Protein AF-A0A914Q5Y5-F1 (afdb_monomer_lite)

Secondary structure (DSSP, 8-state):
-HHHHHHHHHHHHHHHHTTT---HHHHTTS-HHHHHHHHHHHHHTSTTTTTT-TT---GGG-TTS-HHHHHHHHHHHHHHS-HHHHHHHHHHHHHHHHHHHH-SS-HHHHHHHHHHHHHHHH-GGGGG-HHHHHHHHHHHHHHHHTHHHHHGGGT--TTS-S-S-S-SSHHHHHHHHHHHHHHHHHHHHGGGS---------------------------------PPP-

Organism: NCBI:txid227884

Foldseek 3Di:
DVVVVLVVLLVVVVVCVVVVDPCVVVVVVDDVVSVVVNVLVVQQVPVCGLFNCQPPQLVCQQPPHDVVSLLVVLLVRLLPGDLLSLLVLLVVLAVLLVQLVPDPDDSVVSLVVSLVSCLCSRHVNQPVDPRSSVSSSSSSCCCNNVVCVRRVVVNPDPPPDDDPDDDPDPVVSNVVSVVVNVVVVVVVVVPPDDDDDDDDDDDDDDDDDDDDDDDDDDDPPDDDDDDDDD

Sequence (230 aa):
MKALIIIQKVQKLISKLQKSKFISREIKNADPNAIVSVLKEVLTEFPGGIFADTNEEFLCVSLKSPQEIAMIYANGLVEALPIFLRQFTYLVCKSLRNLARQSSGSLIDSYTDLLLLFTPILFPNSVGDVSRFLRATRISLILVDLCDTVFRPFLTLPFESNTDSAYHSDEDFFRDIVNSLNNLQDTFDSDDDSADSALSPDANFSDETPFEQKVMESNNQYYQITYMDQ

Radius of gyration: 23.65 Å; chains: 1; bounding box: 68×45×66 Å

InterPro domains:
  IPR000198 Rho GTPase-activating protein domain [PF00620] (8-125)
  IPR000198 Rho GTPase-activating protein domain [PS50238] (1-151)
  IPR008936 Rho GTPase activation protein [G3DSA:1.10.555.10] (7-154)
  IPR008936 Rho GTPase activation protein [SSF48350] (9-151)

Structure (mmCIF, N/CA/C/O backbone):
data_AF-A0A914Q5Y5-F1
#
_entry.id   AF-A0A914Q5Y5-F1
#
loop_
_atom_site.group_PDB
_atom_site.id
_atom_site.type_symbol
_atom_site.label_atom_id
_atom_site.label_alt_id
_atom_site.label_comp_id
_atom_site.label_asym_id
_atom_site.label_entity_id
_atom_site.label_seq_id
_atom_site.pdbx_PDB_ins_code
_atom_site.Cartn_x
_atom_site.Cartn_y
_atom_site.Cartn_z
_atom_site.occupancy
_atom_site.B_iso_or_equiv
_atom_site.auth_seq_id
_atom_site.auth_comp_id
_atom_site.auth_asym_id
_atom_site.auth_atom_id
_atom_site.pdbx_PDB_model_num
ATOM 1 N N . MET A 1 1 ? 3.171 -10.438 28.303 1.00 50.53 1 MET A N 1
ATOM 2 C CA . MET A 1 1 ? 1.976 -9.776 28.884 1.00 50.53 1 MET A CA 1
ATOM 3 C C . MET A 1 1 ? 1.499 -8.574 28.055 1.00 50.53 1 MET A C 1
ATOM 5 O O . MET A 1 1 ? 0.338 -8.571 27.678 1.00 50.53 1 MET A O 1
ATOM 9 N N . LYS A 1 2 ? 2.361 -7.610 27.675 1.00 48.03 2 LYS A N 1
ATOM 10 C CA . LYS A 1 2 ? 1.979 -6.457 26.819 1.00 48.03 2 LYS A CA 1
ATOM 11 C C . LYS A 1 2 ? 1.427 -6.840 25.430 1.00 48.03 2 LYS A C 1
ATOM 13 O O . LYS A 1 2 ? 0.416 -6.287 25.021 1.00 48.03 2 LYS A O 1
ATOM 18 N N . ALA A 1 3 ? 2.023 -7.825 24.753 1.00 48.44 3 ALA A N 1
ATOM 19 C CA . ALA A 1 3 ? 1.554 -8.290 23.439 1.00 48.44 3 ALA A CA 1
ATOM 20 C C . ALA A 1 3 ? 0.122 -8.863 23.472 1.00 48.44 3 ALA A C 1
ATOM 22 O O . ALA A 1 3 ? -0.689 -8.547 22.610 1.00 48.44 3 ALA A O 1
ATOM 23 N N . LEU A 1 4 ? -0.224 -9.627 24.516 1.00 47.91 4 LEU A N 1
ATOM 24 C CA . LEU A 1 4 ? -1.565 -10.203 24.686 1.00 47.91 4 LEU A CA 1
ATOM 25 C C . LEU A 1 4 ? -2.641 -9.114 24.856 1.00 47.91 4 LEU A C 1
ATOM 27 O O . LEU A 1 4 ? -3.742 -9.227 24.328 1.00 47.91 4 LEU A O 1
ATOM 31 N N . ILE A 1 5 ? -2.295 -8.030 25.559 1.00 62.81 5 ILE A N 1
ATOM 32 C CA . ILE A 1 5 ? -3.173 -6.869 25.763 1.00 62.81 5 ILE A CA 1
ATOM 33 C C . ILE A 1 5 ? -3.396 -6.117 24.444 1.00 62.81 5 ILE A C 1
ATOM 35 O O . ILE A 1 5 ? -4.501 -5.644 24.190 1.00 62.81 5 ILE A O 1
ATOM 39 N N . ILE A 1 6 ? -2.367 -6.011 23.597 1.00 59.84 6 ILE A N 1
ATOM 40 C CA . ILE A 1 6 ? -2.482 -5.386 22.272 1.00 59.84 6 ILE A CA 1
ATOM 41 C C . ILE A 1 6 ? -3.410 -6.218 21.382 1.00 59.84 6 ILE A C 1
ATOM 43 O O . ILE A 1 6 ? -4.352 -5.662 20.828 1.00 59.84 6 ILE A O 1
ATOM 47 N N . ILE A 1 7 ? -3.238 -7.542 21.343 1.00 63.50 7 ILE A N 1
ATOM 48 C CA . ILE A 1 7 ? -4.102 -8.450 20.568 1.00 63.50 7 ILE A CA 1
ATOM 49 C C . ILE A 1 7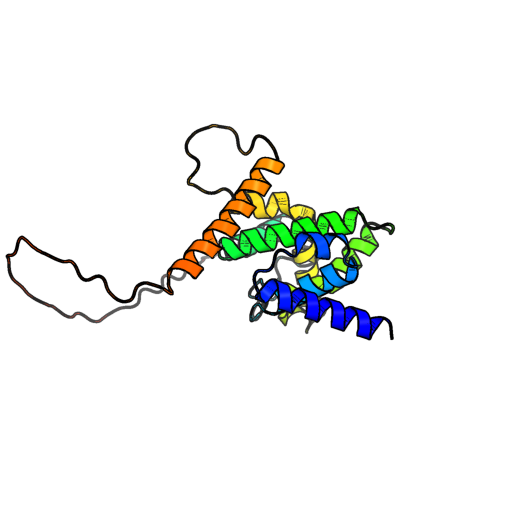 ? -5.570 -8.326 21.006 1.00 63.50 7 ILE A C 1
ATOM 51 O O . ILE A 1 7 ? -6.456 -8.159 20.175 1.00 63.50 7 ILE A O 1
ATOM 55 N N . GLN A 1 8 ? -5.846 -8.311 22.314 1.00 66.69 8 GLN A N 1
ATOM 56 C CA . GLN A 1 8 ? -7.213 -8.128 22.822 1.00 66.69 8 GLN A CA 1
ATOM 57 C C . GLN A 1 8 ? -7.817 -6.765 22.448 1.00 66.69 8 GLN A C 1
ATOM 59 O O . GLN A 1 8 ? -9.016 -6.674 22.180 1.00 66.69 8 GLN A O 1
ATOM 64 N N . LYS A 1 9 ? -7.011 -5.694 22.423 1.00 66.06 9 LYS A N 1
ATOM 65 C CA . LYS A 1 9 ? -7.462 -4.363 21.986 1.00 66.06 9 LYS A CA 1
ATOM 66 C C . LYS A 1 9 ? -7.787 -4.334 20.494 1.00 66.06 9 LYS A C 1
ATOM 68 O O . LYS A 1 9 ? -8.799 -3.741 20.135 1.00 66.06 9 LYS A O 1
ATOM 73 N N . VAL A 1 10 ? -6.967 -4.983 19.669 1.00 64.12 10 VAL A N 1
ATOM 74 C CA . VAL A 1 10 ? -7.168 -5.108 18.217 1.00 64.12 10 VAL A CA 1
ATOM 75 C C . VAL A 1 10 ? -8.482 -5.833 17.929 1.00 64.12 10 VAL A C 1
ATOM 77 O O . VAL A 1 10 ? -9.376 -5.252 17.319 1.00 64.12 10 VAL A O 1
ATOM 80 N N . GLN A 1 11 ? -8.673 -7.018 18.513 1.00 71.69 11 GLN A N 1
ATOM 81 C CA . GLN A 1 11 ? -9.898 -7.814 18.358 1.00 71.69 11 GLN A CA 1
ATOM 82 C C . GLN A 1 11 ? -11.150 -7.066 18.843 1.00 71.69 11 GLN A C 1
ATOM 84 O O . GLN A 1 11 ? -12.209 -7.096 18.215 1.00 71.69 11 GLN A O 1
ATOM 89 N N . LYS A 1 12 ? -11.033 -6.305 19.940 1.00 71.25 12 LYS A N 1
ATOM 90 C CA . LYS A 1 12 ? -12.123 -5.450 20.426 1.00 71.25 12 LYS A CA 1
ATOM 91 C C . LYS A 1 12 ? -12.451 -4.316 19.451 1.00 71.25 12 LYS A C 1
ATOM 93 O O . LYS A 1 12 ? -13.630 -4.004 19.303 1.00 71.25 12 LYS A O 1
ATOM 98 N N . LEU A 1 13 ? -11.455 -3.692 18.819 1.00 62.28 13 LEU A N 1
ATOM 99 C CA . LEU A 1 13 ? -11.683 -2.625 17.841 1.00 62.28 13 LEU A CA 1
ATOM 100 C C . LEU A 1 13 ? -12.343 -3.180 16.571 1.00 62.28 13 LEU A C 1
ATOM 102 O O . LEU A 1 13 ? -13.338 -2.621 16.121 1.00 62.28 13 LEU A O 1
ATOM 106 N N . ILE A 1 14 ? -11.860 -4.321 16.070 1.00 68.44 14 ILE A N 1
ATOM 107 C CA . ILE A 1 14 ? -12.407 -5.017 14.894 1.00 68.44 14 ILE A CA 1
ATOM 108 C C . ILE A 1 14 ? -13.862 -5.414 15.128 1.00 68.44 14 ILE A C 1
ATOM 110 O O . ILE A 1 14 ? -14.736 -5.043 14.352 1.00 68.44 14 ILE A O 1
ATOM 114 N N . SER A 1 15 ? -14.168 -6.032 16.271 1.00 68.94 15 SER A N 1
ATOM 115 C CA . SER A 1 15 ? -15.547 -6.417 16.609 1.00 68.94 15 SER A CA 1
ATOM 116 C C . SER A 1 15 ? -16.524 -5.236 16.722 1.00 68.94 15 SER A C 1
ATOM 118 O O . SER A 1 15 ? -17.739 -5.434 16.723 1.00 68.94 15 SER A O 1
ATOM 120 N N . LYS A 1 16 ? -16.019 -4.006 16.884 1.00 66.31 16 LYS A N 1
ATOM 121 C CA . LYS A 1 16 ? -16.829 -2.781 16.930 1.00 66.31 16 LYS A CA 1
ATOM 122 C C . LYS A 1 16 ? -16.940 -2.105 15.571 1.00 66.31 16 LYS A C 1
ATOM 124 O O . LYS A 1 16 ? -18.013 -1.582 15.283 1.00 66.31 16 LYS A O 1
ATOM 129 N N . LEU A 1 17 ? -15.873 -2.156 14.771 1.00 65.56 17 LEU A N 1
ATOM 130 C CA . LEU A 1 17 ? -15.881 -1.796 13.353 1.00 65.56 17 LEU A CA 1
ATOM 131 C C . LEU A 1 17 ? -16.926 -2.628 12.604 1.00 65.56 17 LEU A C 1
ATOM 133 O O . LEU A 1 17 ? -17.821 -2.064 11.994 1.00 65.56 17 LEU A O 1
ATOM 137 N N . GLN A 1 18 ? -16.906 -3.950 12.789 1.00 67.00 18 GLN A N 1
ATOM 138 C CA . GLN A 1 18 ? -17.878 -4.886 12.206 1.00 67.00 18 GLN A CA 1
ATOM 139 C C . GLN A 1 18 ? -19.326 -4.667 12.677 1.00 67.00 18 GLN A C 1
ATOM 141 O O . GLN A 1 18 ? -20.254 -5.204 12.089 1.00 67.00 18 GLN A O 1
ATOM 146 N N . LYS A 1 19 ? -19.541 -3.917 13.765 1.00 69.88 19 LYS A N 1
ATOM 147 C CA . LYS A 1 19 ? -20.877 -3.604 14.307 1.00 69.88 19 LYS A CA 1
ATOM 148 C C . LYS A 1 19 ? -21.314 -2.170 13.992 1.00 69.88 19 LYS A C 1
ATOM 150 O O . LYS A 1 19 ? -22.197 -1.665 14.686 1.00 69.88 19 LYS A O 1
ATOM 155 N N . SER A 1 20 ? -20.642 -1.500 13.050 1.00 63.00 20 SER A N 1
ATOM 156 C CA . SER A 1 20 ? -20.909 -0.122 12.606 1.00 63.00 20 SER A CA 1
ATOM 157 C C . SER A 1 20 ? -21.065 0.881 13.757 1.00 63.00 20 SER A C 1
ATOM 159 O O . SER A 1 20 ? -21.870 1.809 13.710 1.00 63.00 20 SER A O 1
ATOM 161 N N . LYS A 1 21 ? -20.317 0.694 14.856 1.00 61.88 21 LYS A N 1
ATOM 162 C CA . LYS A 1 21 ? -20.407 1.585 16.023 1.00 61.88 21 LYS A CA 1
ATOM 163 C C . LYS A 1 21 ? -19.561 2.837 15.807 1.00 61.88 21 LYS A C 1
ATOM 165 O O . LYS A 1 21 ? -18.452 2.759 15.290 1.00 61.88 21 LYS A O 1
ATOM 170 N N . PHE A 1 22 ? -20.025 3.980 16.317 1.00 59.09 22 PHE A N 1
ATOM 171 C CA . PHE A 1 22 ? -19.216 5.200 16.411 1.00 59.09 22 PHE A CA 1
ATOM 172 C C . PHE A 1 22 ? -17.975 4.966 17.291 1.00 59.09 22 PHE A C 1
ATOM 174 O O . PHE A 1 22 ? -18.025 5.071 18.518 1.00 59.09 22 PHE A O 1
ATOM 181 N N . ILE A 1 23 ? -16.842 4.660 16.660 1.00 66.75 23 ILE A N 1
ATOM 182 C CA . ILE A 1 23 ? -15.568 4.357 17.332 1.00 66.75 23 ILE A CA 1
ATOM 183 C C . ILE A 1 23 ? -14.627 5.564 17.439 1.00 66.75 23 ILE A C 1
ATOM 185 O O . ILE A 1 23 ? -13.531 5.441 17.985 1.00 66.75 23 ILE A O 1
ATOM 189 N N . SER A 1 24 ? -15.026 6.755 16.981 1.00 67.19 24 SER A N 1
ATOM 190 C CA . SER A 1 24 ? -14.143 7.931 16.905 1.00 67.19 24 SER A CA 1
ATOM 191 C C . SER A 1 24 ? -13.522 8.315 18.257 1.00 67.19 24 SER A C 1
ATOM 193 O O . SER A 1 24 ? -12.366 8.725 18.315 1.00 67.19 24 SER A O 1
ATOM 195 N N . ARG A 1 25 ? -14.253 8.153 19.371 1.00 68.06 25 ARG A N 1
ATOM 196 C CA . ARG A 1 25 ? -13.732 8.411 20.730 1.00 68.06 25 ARG A CA 1
ATOM 197 C C . ARG A 1 25 ? -12.712 7.357 21.178 1.00 68.06 25 ARG A C 1
ATOM 199 O O . ARG A 1 25 ? -11.836 7.648 21.984 1.00 68.06 25 ARG A O 1
ATOM 206 N N . GLU A 1 26 ? -12.834 6.139 20.674 1.00 68.00 26 GLU A N 1
ATOM 207 C CA . GLU A 1 26 ? -12.008 4.997 21.063 1.00 68.00 26 GLU A CA 1
ATOM 208 C C . GLU A 1 26 ? -10.716 4.963 20.254 1.00 68.00 26 GLU A C 1
ATOM 210 O O . GLU A 1 26 ? -9.664 4.728 20.836 1.00 68.00 26 GLU A O 1
ATOM 215 N N . ILE A 1 27 ? -10.780 5.320 18.965 1.00 70.06 27 ILE A N 1
ATOM 216 C CA . ILE A 1 27 ? -9.603 5.560 18.121 1.00 70.06 27 ILE A CA 1
ATOM 217 C C . ILE A 1 27 ? -8.746 6.688 18.706 1.00 70.06 27 ILE A C 1
ATOM 219 O O . ILE A 1 27 ? -7.538 6.522 18.832 1.00 70.06 27 ILE A O 1
ATOM 223 N N . LYS A 1 28 ? -9.355 7.805 19.141 1.00 73.19 28 LYS A N 1
ATOM 224 C CA . LYS A 1 28 ? -8.622 8.940 19.742 1.00 73.19 28 LYS A CA 1
ATOM 225 C C . LYS A 1 28 ? -7.790 8.562 20.972 1.00 73.19 28 LYS A C 1
ATOM 227 O O . LYS A 1 28 ? -6.792 9.215 21.247 1.00 73.19 28 LYS A O 1
ATOM 232 N N . ASN A 1 29 ? -8.202 7.525 21.701 1.00 74.19 29 ASN A N 1
ATOM 233 C CA . ASN A 1 29 ? -7.531 7.050 22.912 1.00 74.19 29 ASN A CA 1
ATOM 234 C C . ASN A 1 29 ? -6.790 5.716 22.697 1.00 74.19 29 ASN A C 1
ATOM 236 O O . ASN A 1 29 ? -6.301 5.121 23.662 1.00 74.19 29 ASN A O 1
ATOM 240 N N . ALA A 1 30 ? -6.762 5.200 21.466 1.00 71.12 30 ALA A N 1
ATOM 241 C CA . ALA A 1 30 ? -6.125 3.933 21.146 1.00 71.12 30 ALA A CA 1
ATOM 242 C C . ALA A 1 30 ? -4.606 4.098 21.018 1.00 71.12 30 ALA A C 1
ATOM 244 O O . ALA A 1 30 ? -4.093 5.150 20.647 1.00 71.12 30 ALA A O 1
ATOM 245 N N . ASP A 1 31 ? -3.885 3.021 21.323 1.00 73.31 31 ASP A N 1
ATOM 246 C CA . ASP A 1 31 ? -2.446 2.946 21.078 1.00 73.31 31 ASP A CA 1
ATOM 247 C C . ASP A 1 31 ? -2.199 2.974 19.555 1.00 73.31 31 ASP A C 1
ATOM 249 O O . ASP A 1 31 ? -2.835 2.182 18.850 1.00 73.31 31 ASP A O 1
ATOM 253 N N . PRO A 1 32 ? -1.295 3.821 19.028 1.00 72.06 32 PRO A N 1
ATOM 254 C CA . PRO A 1 32 ? -0.974 3.854 17.601 1.00 72.06 32 PRO A CA 1
ATOM 255 C C . PRO A 1 32 ? -0.606 2.479 17.030 1.00 72.06 32 PRO A C 1
ATOM 257 O O . PRO A 1 32 ? -1.023 2.140 15.925 1.00 72.06 32 PRO A O 1
ATOM 260 N N . ASN A 1 33 ? 0.078 1.631 17.805 1.00 77.12 33 ASN A N 1
ATOM 261 C CA . ASN A 1 33 ? 0.414 0.271 17.382 1.00 77.12 33 ASN A CA 1
ATOM 262 C C . ASN A 1 33 ? -0.826 -0.622 17.272 1.00 77.12 33 ASN A C 1
ATOM 264 O O . ASN A 1 33 ? -0.867 -1.516 16.427 1.00 77.12 33 ASN A O 1
ATOM 268 N N . ALA A 1 34 ? -1.846 -0.391 18.105 1.00 73.81 34 ALA A N 1
ATOM 269 C CA . ALA A 1 34 ? -3.123 -1.087 17.989 1.00 73.81 34 ALA A CA 1
ATOM 270 C C . ALA A 1 34 ? -3.886 -0.627 16.739 1.00 73.81 34 ALA A C 1
ATOM 272 O O . ALA A 1 34 ? -4.449 -1.470 16.053 1.00 73.81 34 ALA A O 1
ATOM 273 N N . ILE A 1 35 ? -3.851 0.667 16.400 1.00 74.69 35 ILE A N 1
ATOM 274 C CA . ILE A 1 35 ? -4.455 1.197 15.165 1.00 74.69 35 ILE A CA 1
ATOM 275 C C . ILE A 1 35 ? -3.776 0.589 13.933 1.00 74.69 35 ILE A C 1
ATOM 277 O O . ILE A 1 35 ? -4.458 0.060 13.061 1.00 74.69 35 ILE A O 1
ATOM 281 N N . VAL A 1 36 ? -2.440 0.595 13.888 1.00 78.88 36 VAL A N 1
ATOM 282 C CA . VAL A 1 36 ? -1.667 -0.028 12.802 1.00 78.88 36 VAL A CA 1
ATOM 283 C C . VAL A 1 36 ? -1.971 -1.522 12.710 1.00 78.88 36 VAL A C 1
ATOM 285 O O . VAL A 1 36 ? -2.170 -2.033 11.616 1.00 78.88 36 VAL A O 1
ATOM 288 N N . SER A 1 37 ? -2.064 -2.226 13.839 1.00 81.12 37 SER A N 1
ATOM 289 C CA . SER A 1 37 ? -2.382 -3.660 13.846 1.00 81.12 37 SER A CA 1
ATOM 290 C C . SER A 1 37 ? -3.791 -3.951 13.326 1.00 81.12 37 SER A C 1
ATOM 292 O O . SER A 1 37 ? -3.951 -4.871 12.534 1.00 81.12 37 SER A O 1
ATOM 294 N N . VAL A 1 38 ? -4.791 -3.148 13.709 1.00 80.38 38 VAL A N 1
ATOM 295 C CA . VAL A 1 38 ? -6.156 -3.251 13.164 1.00 80.38 38 VAL A CA 1
ATOM 296 C C . VAL A 1 38 ? -6.153 -2.983 11.664 1.00 80.38 38 VAL A C 1
ATOM 298 O O . VAL A 1 38 ? -6.770 -3.730 10.917 1.00 80.38 38 VAL A O 1
ATOM 301 N N . LEU A 1 39 ? -5.431 -1.953 11.214 1.00 81.56 39 LEU A N 1
ATOM 302 C CA . LEU A 1 39 ? -5.325 -1.637 9.794 1.00 81.56 39 LEU A CA 1
ATOM 303 C C . LEU A 1 39 ? -4.711 -2.802 9.012 1.00 81.56 39 LEU A C 1
ATOM 305 O O . LEU A 1 39 ? -5.231 -3.177 7.969 1.00 81.56 39 LEU A O 1
ATOM 309 N N . LYS A 1 40 ? -3.638 -3.405 9.534 1.00 84.31 40 LYS A N 1
ATOM 310 C CA . LYS A 1 40 ? -3.037 -4.600 8.935 1.00 84.31 40 LYS A CA 1
ATOM 311 C C . LYS A 1 40 ? -4.045 -5.742 8.838 1.00 84.31 40 LYS A C 1
ATOM 313 O O . LYS A 1 40 ? -4.123 -6.359 7.788 1.00 84.31 40 LYS A O 1
ATOM 318 N N . GLU A 1 41 ? -4.800 -5.997 9.905 1.00 83.38 41 GLU A N 1
ATOM 319 C CA . GLU A 1 41 ? -5.774 -7.090 9.951 1.00 83.38 41 GLU A CA 1
ATOM 320 C C . GLU A 1 41 ? -6.887 -6.894 8.912 1.00 83.38 41 GLU A C 1
ATOM 322 O O . GLU A 1 41 ? -7.119 -7.789 8.105 1.00 83.38 41 GLU A O 1
ATOM 327 N N . VAL A 1 42 ? -7.462 -5.689 8.824 1.00 81.69 42 VAL A N 1
ATOM 328 C CA . VAL A 1 42 ? -8.458 -5.338 7.793 1.00 81.69 42 VAL A CA 1
ATOM 329 C C . VAL A 1 42 ? -7.892 -5.517 6.381 1.00 81.69 42 VAL A C 1
ATOM 331 O O . VAL A 1 42 ? -8.551 -6.072 5.510 1.00 81.69 42 VAL A O 1
ATOM 334 N N . LEU A 1 43 ? -6.654 -5.082 6.135 1.00 82.12 43 LEU A N 1
ATOM 335 C CA . LEU A 1 43 ? -6.034 -5.215 4.814 1.00 82.12 43 LEU A CA 1
ATOM 336 C C . LEU A 1 43 ? -5.695 -6.672 4.458 1.00 82.12 43 LEU A C 1
ATOM 338 O O . LEU A 1 43 ? -5.651 -7.012 3.280 1.00 82.12 43 LEU A O 1
ATOM 342 N N . THR A 1 44 ? -5.467 -7.541 5.446 1.00 83.88 44 THR A N 1
ATOM 343 C CA . THR A 1 44 ? -5.236 -8.975 5.210 1.00 83.88 44 THR A CA 1
ATOM 344 C C . THR A 1 44 ? -6.510 -9.774 4.946 1.00 83.88 44 THR A C 1
ATOM 346 O O . THR A 1 44 ? -6.410 -10.904 4.474 1.00 83.88 44 THR A O 1
ATOM 349 N N . GLU A 1 45 ? -7.694 -9.215 5.214 1.00 82.31 45 GLU A N 1
ATOM 350 C CA . GLU A 1 45 ? -8.970 -9.866 4.883 1.00 82.31 45 GLU A CA 1
ATOM 351 C C . GLU A 1 45 ? -9.261 -9.859 3.372 1.00 82.31 45 GLU A C 1
ATOM 353 O O . GLU A 1 45 ? -10.081 -10.650 2.906 1.00 82.31 45 GLU A O 1
ATOM 358 N N . PHE A 1 46 ? -8.567 -9.026 2.584 1.00 76.69 46 PHE A N 1
ATOM 359 C CA . PHE A 1 46 ? -8.689 -9.035 1.126 1.00 76.69 46 PHE A CA 1
ATOM 360 C C . PHE A 1 46 ? -8.029 -10.300 0.543 1.00 76.69 46 PHE A C 1
ATOM 362 O O . PHE A 1 46 ? -6.810 -10.477 0.669 1.00 76.69 46 PHE A O 1
ATOM 369 N N . PRO A 1 47 ? -8.798 -11.199 -0.101 1.00 69.12 47 PRO A N 1
ATOM 370 C CA . PRO A 1 47 ? -8.269 -12.462 -0.598 1.00 69.12 47 PRO A CA 1
ATOM 371 C C . PRO A 1 47 ? -7.240 -12.210 -1.705 1.00 69.12 47 PRO A C 1
ATOM 373 O O . PRO A 1 47 ? -7.560 -11.645 -2.746 1.00 69.12 47 PRO A O 1
ATOM 376 N N . GLY A 1 48 ? -6.000 -12.653 -1.481 1.00 69.69 48 GLY A N 1
ATOM 377 C CA . GLY A 1 48 ? -4.891 -12.436 -2.417 1.00 69.69 48 GLY A CA 1
ATOM 378 C C . GLY A 1 48 ? -4.176 -11.087 -2.272 1.00 69.69 48 GLY A C 1
ATOM 379 O O . GLY A 1 48 ? -3.271 -10.822 -3.055 1.00 69.69 48 GLY A O 1
ATOM 380 N N . GLY A 1 49 ? -4.517 -10.281 -1.259 1.00 78.69 49 GLY A N 1
ATOM 381 C CA . GLY A 1 49 ? -3.966 -8.940 -1.047 1.00 78.69 49 GLY A CA 1
ATOM 382 C C . GLY A 1 49 ? -4.740 -7.855 -1.798 1.00 78.69 49 GLY A C 1
ATOM 383 O O . GLY A 1 49 ? -5.736 -8.125 -2.464 1.00 78.69 49 GLY A O 1
ATOM 384 N N . ILE A 1 50 ? -4.288 -6.602 -1.679 1.00 85.19 50 ILE A N 1
ATOM 385 C CA . ILE A 1 50 ? -4.895 -5.473 -2.412 1.00 85.19 50 ILE A CA 1
ATOM 386 C C . ILE A 1 50 ? -4.572 -5.566 -3.904 1.00 85.19 50 ILE A C 1
ATOM 388 O O . ILE A 1 50 ? -5.438 -5.327 -4.743 1.00 85.19 50 ILE A O 1
ATOM 392 N N . PHE A 1 51 ? -3.322 -5.900 -4.232 1.00 88.69 51 PHE A N 1
ATOM 393 C CA . PHE A 1 51 ? -2.862 -6.045 -5.605 1.00 88.69 51 PHE A CA 1
ATOM 394 C C . PHE A 1 51 ? -2.689 -7.522 -5.933 1.00 88.69 51 PHE A C 1
ATOM 396 O O . PHE A 1 51 ? -2.021 -8.253 -5.203 1.00 88.69 51 PHE A O 1
ATOM 403 N N . ALA A 1 52 ? -3.253 -7.948 -7.061 1.00 83.25 52 ALA A N 1
ATOM 404 C CA . ALA A 1 52 ? -3.089 -9.307 -7.551 1.00 83.25 52 ALA A CA 1
ATOM 405 C C . ALA A 1 52 ? -1.626 -9.541 -7.954 1.00 83.25 52 ALA A C 1
ATOM 407 O O . ALA A 1 52 ? -1.188 -9.103 -9.015 1.00 83.25 52 ALA A O 1
ATOM 408 N N . ASP A 1 53 ? -0.863 -10.225 -7.102 1.00 86.94 53 ASP A N 1
ATOM 409 C CA . ASP A 1 53 ? 0.573 -10.416 -7.300 1.00 86.94 53 ASP A CA 1
ATOM 410 C C . ASP A 1 53 ? 0.975 -11.858 -7.584 1.00 86.94 53 ASP A C 1
ATOM 412 O O . ASP A 1 53 ? 2.154 -12.113 -7.779 1.00 86.94 53 ASP A O 1
ATOM 416 N N . THR A 1 54 ? 0.038 -12.806 -7.650 1.00 84.75 54 THR A N 1
ATOM 417 C CA . THR A 1 54 ? 0.321 -14.251 -7.722 1.00 84.75 54 THR A CA 1
ATOM 418 C C . THR A 1 54 ? 1.264 -14.627 -8.868 1.00 84.75 54 THR A C 1
ATOM 420 O O . THR A 1 54 ? 2.225 -15.365 -8.645 1.00 84.75 54 THR A O 1
ATOM 423 N N . ASN A 1 55 ? 1.058 -14.041 -10.050 1.00 83.06 55 ASN A N 1
ATOM 424 C CA . ASN A 1 55 ? 1.862 -14.291 -11.251 1.00 83.06 55 ASN A CA 1
ATOM 425 C C . ASN A 1 55 ? 2.853 -13.158 -11.568 1.00 83.06 55 ASN A C 1
ATOM 427 O O . ASN A 1 55 ? 3.447 -13.157 -12.642 1.00 83.06 55 ASN A O 1
ATOM 431 N N . GLU A 1 56 ? 3.024 -12.192 -10.661 1.00 84.62 56 GLU A N 1
ATOM 432 C CA . GLU A 1 56 ? 3.854 -11.013 -10.912 1.00 84.62 56 GLU A CA 1
ATOM 433 C C . GLU A 1 56 ? 5.289 -11.161 -10.415 1.00 84.62 56 GLU A C 1
ATOM 435 O O . GLU A 1 56 ? 5.542 -11.402 -9.232 1.00 84.62 56 GLU A O 1
ATOM 440 N N . GLU A 1 57 ? 6.245 -10.932 -11.315 1.00 81.88 57 GLU A N 1
ATOM 441 C CA . GLU A 1 57 ? 7.673 -10.891 -10.990 1.00 81.88 57 GLU A CA 1
ATOM 442 C C . GLU A 1 57 ? 8.216 -9.464 -10.848 1.00 81.88 57 GLU A C 1
ATOM 444 O O . GLU A 1 57 ? 9.354 -9.279 -10.406 1.00 81.88 57 GLU A O 1
ATOM 449 N N . PHE A 1 58 ? 7.445 -8.437 -11.222 1.00 85.75 58 PHE A N 1
ATOM 450 C CA . PHE A 1 58 ? 7.847 -7.029 -11.101 1.00 85.75 58 PHE A CA 1
ATOM 451 C C . PHE A 1 58 ? 9.173 -6.690 -11.820 1.00 85.75 58 PHE A C 1
ATOM 453 O O . PHE A 1 58 ? 9.948 -5.843 -11.364 1.00 85.75 58 PHE A O 1
ATOM 460 N N . LEU A 1 59 ? 9.490 -7.371 -12.930 1.00 80.94 59 LEU A N 1
ATOM 461 C CA . LEU A 1 59 ? 10.786 -7.264 -13.628 1.00 80.94 59 LEU A CA 1
ATOM 462 C C . LEU A 1 59 ? 11.127 -5.823 -14.047 1.00 80.94 59 LEU A C 1
ATOM 464 O O . LEU A 1 59 ? 12.261 -5.372 -13.866 1.00 80.94 59 LEU A O 1
ATOM 468 N N . CYS A 1 60 ? 10.135 -5.068 -14.523 1.00 79.81 60 CYS A N 1
ATOM 469 C CA . CYS A 1 60 ? 10.280 -3.666 -14.932 1.00 79.81 60 CYS A CA 1
ATOM 470 C C . CYS A 1 60 ? 10.636 -2.723 -13.767 1.00 79.81 60 CYS A C 1
ATOM 472 O O . CYS A 1 60 ? 11.087 -1.597 -13.984 1.00 79.81 60 CYS A O 1
ATOM 474 N N . VAL A 1 61 ? 10.489 -3.186 -12.523 1.00 84.06 61 VAL A N 1
ATOM 475 C CA . VAL A 1 61 ? 10.712 -2.408 -11.297 1.00 84.06 61 VAL A CA 1
ATOM 476 C C . VAL A 1 61 ? 11.982 -2.856 -10.559 1.00 84.06 61 VAL A C 1
ATOM 478 O O . VAL A 1 61 ? 12.172 -2.567 -9.378 1.00 84.06 61 VAL A O 1
ATOM 481 N N . SER A 1 62 ? 12.900 -3.544 -11.251 1.00 84.69 62 SER A N 1
ATOM 482 C CA . SER A 1 62 ? 14.227 -3.888 -10.709 1.00 84.69 62 SER A CA 1
ATOM 483 C C . SER A 1 62 ? 14.923 -2.668 -10.098 1.00 84.69 62 SER A C 1
ATOM 485 O O . SER A 1 62 ? 14.750 -1.569 -10.596 1.00 84.69 62 SER A O 1
ATOM 487 N N . LEU A 1 63 ? 15.766 -2.822 -9.074 1.00 77.19 63 LEU A N 1
ATOM 488 C CA . LEU A 1 63 ? 16.437 -1.689 -8.401 1.00 77.19 63 LEU A CA 1
ATOM 489 C C . LEU A 1 63 ? 17.231 -0.756 -9.337 1.00 77.19 63 LEU A C 1
ATOM 491 O O . LEU A 1 63 ? 17.506 0.383 -8.977 1.00 77.19 63 LEU A O 1
ATOM 495 N N . LYS A 1 64 ? 17.610 -1.239 -10.525 1.00 85.00 64 LYS A N 1
ATOM 496 C CA . LYS A 1 64 ? 18.352 -0.477 -11.536 1.00 85.00 64 LYS A CA 1
ATOM 497 C C . LYS A 1 64 ? 17.449 0.272 -12.516 1.00 85.00 64 LYS A C 1
ATOM 499 O O . LYS A 1 64 ? 17.959 1.095 -13.269 1.00 85.00 64 LYS A O 1
ATOM 504 N N . SER A 1 65 ? 16.151 -0.036 -12.567 1.00 88.25 65 SER A N 1
ATOM 505 C CA . SER A 1 65 ? 15.262 0.619 -13.523 1.00 88.25 65 SER A CA 1
ATOM 506 C C . SER A 1 65 ? 15.020 2.082 -13.134 1.00 88.25 65 SER A C 1
ATOM 508 O O . SER A 1 65 ? 14.961 2.388 -11.937 1.00 88.25 65 SER A O 1
ATOM 510 N N . PRO A 1 66 ? 14.858 2.989 -14.112 1.00 92.12 66 PRO A N 1
ATOM 511 C CA . PRO A 1 66 ? 14.490 4.378 -13.856 1.00 92.12 66 PRO A CA 1
ATOM 512 C C . PRO A 1 66 ? 13.203 4.496 -13.030 1.00 92.12 66 PRO A C 1
ATOM 514 O O . PRO A 1 66 ? 12.323 3.631 -13.092 1.00 92.12 66 PRO A O 1
ATOM 517 N N . GLN A 1 67 ? 13.093 5.564 -12.241 1.00 90.69 67 GLN A N 1
ATOM 518 C CA . GLN A 1 67 ? 11.923 5.801 -11.393 1.00 90.69 67 GLN A CA 1
ATOM 519 C C . GLN A 1 67 ? 10.650 5.980 -12.225 1.00 90.69 67 GLN A C 1
ATOM 521 O O . GLN A 1 67 ? 9.588 5.533 -11.808 1.00 90.69 67 GLN A O 1
ATOM 526 N N . GLU A 1 68 ? 10.761 6.549 -13.421 1.00 91.12 68 GLU A N 1
ATOM 527 C CA . GLU A 1 68 ? 9.660 6.767 -14.358 1.00 91.12 68 GLU A CA 1
ATOM 528 C C . GLU A 1 68 ? 9.005 5.445 -14.773 1.00 91.12 68 GLU A C 1
ATOM 530 O O . GLU A 1 68 ? 7.783 5.338 -14.784 1.00 91.12 68 GLU A O 1
ATOM 535 N N . ILE A 1 69 ? 9.803 4.405 -15.038 1.00 91.94 69 ILE A N 1
ATOM 536 C CA . ILE A 1 69 ? 9.283 3.075 -15.395 1.00 9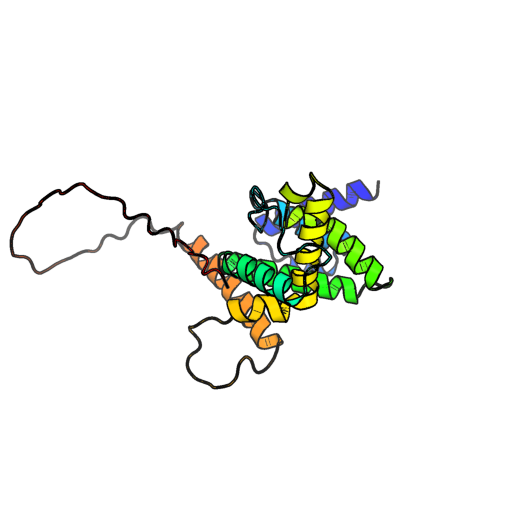1.94 69 ILE A CA 1
ATOM 537 C C . ILE A 1 69 ? 8.531 2.465 -14.210 1.00 91.94 69 ILE A C 1
ATOM 539 O O . ILE A 1 69 ? 7.443 1.915 -14.370 1.00 91.94 69 ILE A O 1
ATOM 543 N N . ALA A 1 70 ? 9.093 2.590 -13.007 1.00 91.31 70 ALA A N 1
ATOM 544 C CA . ALA A 1 70 ? 8.454 2.101 -11.792 1.00 91.31 70 ALA A CA 1
ATOM 545 C C . ALA A 1 70 ? 7.148 2.857 -11.477 1.00 91.31 70 ALA A C 1
ATOM 547 O O . ALA A 1 70 ? 6.185 2.249 -11.017 1.00 91.31 70 ALA A O 1
ATOM 548 N N . MET A 1 71 ? 7.094 4.159 -11.773 1.00 92.12 71 MET A N 1
ATOM 549 C CA . MET A 1 71 ? 5.890 4.987 -11.661 1.00 92.12 71 MET A CA 1
ATOM 550 C C . MET A 1 71 ? 4.812 4.574 -12.663 1.00 92.12 71 MET A C 1
ATOM 552 O O . MET A 1 71 ? 3.659 4.431 -12.274 1.00 92.12 71 MET A O 1
ATOM 556 N N . ILE A 1 72 ? 5.173 4.336 -13.929 1.00 91.44 72 ILE A N 1
ATOM 557 C CA . ILE A 1 72 ? 4.233 3.836 -14.947 1.00 91.44 72 ILE A CA 1
ATOM 558 C C . ILE A 1 72 ? 3.637 2.499 -14.498 1.00 91.44 72 ILE A C 1
ATOM 560 O O . ILE A 1 72 ? 2.426 2.306 -14.571 1.00 91.44 72 ILE A O 1
ATOM 564 N N . TYR A 1 73 ? 4.475 1.606 -13.970 1.00 92.50 73 TYR A N 1
ATOM 565 C CA . TYR A 1 73 ? 4.021 0.330 -13.429 1.00 92.50 73 TYR A CA 1
ATOM 566 C C . TYR A 1 73 ? 3.054 0.514 -12.248 1.00 92.50 73 TYR A C 1
ATOM 568 O O . TYR A 1 73 ? 1.979 -0.080 -12.229 1.00 92.50 73 TYR A O 1
ATOM 576 N N . ALA A 1 74 ? 3.402 1.365 -11.276 1.00 92.88 74 ALA A N 1
ATOM 577 C CA . ALA A 1 74 ? 2.547 1.651 -10.123 1.00 92.88 74 ALA A CA 1
ATOM 578 C C . ALA A 1 74 ? 1.201 2.275 -10.534 1.00 92.88 74 ALA A C 1
ATOM 580 O O . ALA A 1 74 ? 0.165 1.900 -9.992 1.00 92.88 74 ALA A O 1
ATOM 581 N N . ASN A 1 75 ? 1.203 3.169 -11.524 1.00 92.31 75 ASN A N 1
ATOM 582 C CA . ASN A 1 75 ? -0.015 3.743 -12.090 1.00 92.31 75 ASN A CA 1
ATOM 583 C C . ASN A 1 75 ? -0.905 2.661 -12.714 1.00 92.31 75 ASN A C 1
ATOM 585 O O . ASN A 1 75 ? -2.097 2.629 -12.426 1.00 92.31 75 ASN A O 1
ATOM 589 N N . GLY A 1 76 ? -0.327 1.738 -13.491 1.00 91.25 76 GLY A N 1
ATOM 590 C CA . GLY A 1 76 ? -1.065 0.609 -14.065 1.00 91.25 76 GLY A CA 1
ATOM 591 C C . GLY A 1 76 ? -1.677 -0.306 -12.999 1.00 91.25 76 GLY A C 1
ATOM 592 O O . GLY A 1 76 ? -2.823 -0.730 -13.135 1.00 91.25 76 GLY A O 1
ATOM 593 N N . LEU A 1 77 ? -0.963 -0.552 -11.892 1.00 92.19 77 LEU A N 1
ATOM 594 C CA . LEU A 1 77 ? -1.520 -1.289 -10.754 1.00 92.19 77 LEU A CA 1
ATOM 595 C C . LEU A 1 77 ? -2.730 -0.578 -10.143 1.00 92.19 77 LEU A C 1
ATOM 597 O O . LEU A 1 77 ? -3.728 -1.226 -9.841 1.00 92.19 77 LEU A O 1
ATOM 601 N N . VAL A 1 78 ? -2.648 0.739 -9.942 1.00 92.75 78 VAL A N 1
ATOM 602 C CA . VAL A 1 78 ? -3.751 1.526 -9.372 1.00 92.75 78 VAL A CA 1
ATOM 603 C C . VAL A 1 78 ? -4.939 1.573 -10.327 1.00 92.75 78 VAL A C 1
ATOM 605 O O . VAL A 1 78 ? -6.076 1.396 -9.893 1.00 92.75 78 VAL A O 1
ATOM 608 N N . GLU A 1 79 ? -4.697 1.746 -11.622 1.00 91.69 79 GLU A N 1
ATOM 609 C CA . GLU A 1 79 ? -5.732 1.714 -12.653 1.00 91.69 79 GLU A CA 1
ATOM 610 C C . GLU A 1 79 ? -6.448 0.355 -12.718 1.00 91.69 79 GLU A C 1
ATOM 612 O O . GLU A 1 79 ? -7.658 0.306 -12.922 1.00 91.69 79 GLU A O 1
ATOM 617 N N . ALA A 1 80 ? -5.759 -0.756 -12.463 1.00 90.31 80 ALA A N 1
ATOM 618 C CA . ALA A 1 80 ? -6.390 -2.075 -12.448 1.00 90.31 80 ALA A CA 1
ATOM 619 C C . ALA A 1 80 ? -7.351 -2.294 -11.258 1.00 90.31 80 ALA A C 1
ATOM 621 O O . ALA A 1 80 ? -8.200 -3.185 -11.310 1.00 90.31 80 ALA A O 1
ATOM 622 N N . LEU A 1 81 ? -7.245 -1.501 -10.184 1.00 89.06 81 LEU A N 1
ATOM 623 C CA . LEU A 1 81 ? -8.106 -1.650 -9.008 1.00 89.06 81 LEU A CA 1
ATOM 624 C C . LEU A 1 81 ? -9.529 -1.116 -9.266 1.00 89.06 81 LEU A C 1
ATOM 626 O O . LEU A 1 81 ? -9.690 -0.091 -9.933 1.00 89.06 81 LEU A O 1
ATOM 630 N N . PRO A 1 82 ? -10.568 -1.712 -8.651 1.00 86.06 82 PRO A N 1
ATOM 631 C CA . PRO A 1 82 ? -11.888 -1.090 -8.542 1.00 86.06 82 PRO A CA 1
ATOM 632 C C . PRO A 1 82 ? -11.823 0.272 -7.834 1.00 86.06 82 PRO A C 1
ATOM 634 O O . PRO A 1 82 ? -11.004 0.461 -6.934 1.00 86.06 82 PRO A O 1
ATOM 637 N N . ILE A 1 83 ? -12.720 1.206 -8.176 1.00 83.50 83 ILE A N 1
ATOM 638 C CA . ILE A 1 83 ? -12.690 2.591 -7.658 1.00 83.50 83 ILE A CA 1
ATOM 639 C C . ILE A 1 83 ? -12.674 2.669 -6.124 1.00 83.50 83 ILE A C 1
ATOM 641 O O . ILE A 1 83 ? -11.856 3.394 -5.559 1.00 83.50 83 ILE A O 1
ATOM 645 N N . PHE A 1 84 ? -13.496 1.856 -5.454 1.00 82.62 84 PHE A N 1
ATOM 646 C CA . PHE A 1 84 ? -13.511 1.737 -3.994 1.00 82.62 84 PHE A CA 1
ATOM 647 C C . PHE A 1 84 ? -12.128 1.372 -3.448 1.00 82.62 84 PHE A C 1
ATOM 649 O O . PHE A 1 84 ? -11.619 2.003 -2.523 1.00 82.62 84 PHE A O 1
ATOM 656 N N . LEU A 1 85 ? -11.487 0.372 -4.056 1.00 85.44 85 LEU A N 1
ATOM 657 C CA . LEU A 1 85 ? -10.195 -0.122 -3.605 1.00 85.44 85 LEU A CA 1
ATOM 658 C C . LEU A 1 85 ? -9.076 0.879 -3.919 1.00 85.44 85 LEU A C 1
ATOM 660 O O . LEU A 1 85 ? -8.157 1.010 -3.115 1.00 85.44 85 LEU A O 1
ATOM 664 N N . ARG A 1 86 ? -9.176 1.661 -5.005 1.00 89.88 86 ARG A N 1
ATOM 665 C CA . ARG A 1 86 ? -8.273 2.802 -5.263 1.00 89.88 86 ARG A CA 1
ATOM 666 C C . ARG A 1 86 ? -8.373 3.850 -4.161 1.00 89.88 86 ARG A C 1
ATOM 668 O O . ARG A 1 86 ? -7.351 4.245 -3.605 1.00 89.88 86 ARG A O 1
ATOM 675 N N . GLN A 1 87 ? -9.594 4.280 -3.840 1.00 87.19 87 GLN A N 1
ATOM 676 C CA . GLN A 1 87 ? -9.874 5.284 -2.808 1.00 87.19 87 GLN A CA 1
ATOM 677 C C . GLN A 1 87 ? -9.386 4.813 -1.436 1.00 87.19 87 GLN A C 1
ATOM 679 O O . GLN A 1 87 ? -8.650 5.524 -0.751 1.00 87.19 87 GLN A O 1
ATOM 684 N N . PHE A 1 88 ? -9.727 3.581 -1.063 1.00 86.88 88 PHE A N 1
ATOM 685 C CA . PHE A 1 88 ? -9.293 2.975 0.187 1.00 86.88 88 PHE A CA 1
ATOM 686 C C . PHE A 1 88 ? -7.764 2.858 0.264 1.00 86.88 88 PHE A C 1
ATOM 688 O O . PHE A 1 88 ? -7.152 3.323 1.226 1.00 86.88 88 PHE A O 1
ATOM 695 N N . THR A 1 89 ? -7.122 2.327 -0.780 1.00 90.12 89 THR A N 1
ATOM 696 C CA . THR A 1 89 ? -5.659 2.165 -0.825 1.00 90.12 89 THR A CA 1
ATOM 697 C C . THR A 1 89 ? -4.936 3.510 -0.783 1.00 90.12 89 THR A C 1
ATOM 699 O O . THR A 1 89 ? -3.912 3.627 -0.108 1.00 90.12 89 THR A O 1
ATOM 702 N N . TYR A 1 90 ? -5.480 4.550 -1.422 1.00 92.12 90 TYR A N 1
ATOM 703 C CA . TYR A 1 90 ? -4.960 5.913 -1.312 1.00 92.12 90 TYR A CA 1
ATOM 704 C C . TYR A 1 90 ? -4.967 6.413 0.135 1.00 92.12 90 TYR A C 1
ATOM 706 O O . TYR A 1 90 ? -3.939 6.888 0.622 1.00 92.12 90 TYR A O 1
ATOM 714 N N . LEU A 1 91 ? -6.091 6.271 0.848 1.00 89.94 91 LEU A N 1
ATOM 715 C CA . LEU A 1 91 ? -6.210 6.701 2.246 1.00 89.94 91 LEU A CA 1
ATOM 716 C C . LEU A 1 91 ? -5.233 5.953 3.159 1.00 89.94 91 LEU A C 1
ATOM 718 O O . LEU A 1 91 ? -4.626 6.559 4.048 1.00 89.94 91 LEU A O 1
ATOM 722 N N . VAL A 1 92 ? -5.034 4.656 2.911 1.00 89.69 92 VAL A N 1
ATOM 723 C CA . VAL A 1 92 ? -4.026 3.842 3.600 1.00 89.69 92 VAL A CA 1
ATOM 724 C C . VAL A 1 92 ? -2.627 4.383 3.322 1.00 89.69 92 VAL A C 1
ATOM 726 O O . VAL A 1 92 ? -1.914 4.731 4.261 1.00 89.69 92 VAL A O 1
ATOM 729 N N . CYS A 1 93 ? -2.242 4.533 2.054 1.00 92.75 93 CYS A N 1
ATOM 730 C CA . CYS A 1 93 ? -0.917 5.019 1.665 1.00 92.75 93 CYS A CA 1
ATOM 731 C C . CYS A 1 93 ? -0.631 6.424 2.212 1.00 92.75 93 CYS A C 1
ATOM 733 O O . CYS A 1 93 ? 0.451 6.676 2.743 1.00 92.75 93 CYS A O 1
ATOM 735 N N . LYS A 1 94 ? -1.617 7.328 2.166 1.00 90.44 94 LYS A N 1
ATOM 736 C CA . LYS A 1 94 ? -1.507 8.676 2.732 1.00 90.44 94 LYS A CA 1
ATOM 737 C C . LYS A 1 94 ? -1.306 8.634 4.246 1.00 90.44 94 LYS A C 1
ATOM 739 O O . LYS A 1 94 ? -0.446 9.338 4.776 1.00 90.44 94 LYS A O 1
ATOM 744 N N . SER A 1 95 ? -2.069 7.791 4.940 1.00 88.06 95 SER A N 1
ATOM 745 C CA . SER A 1 95 ? -1.965 7.615 6.393 1.00 88.06 95 SER A CA 1
ATOM 746 C C . SER A 1 95 ? -0.600 7.047 6.792 1.00 88.06 95 SER A C 1
ATOM 748 O O . SER A 1 95 ? 0.024 7.544 7.728 1.00 88.06 95 SER A O 1
ATOM 750 N N . LEU A 1 96 ? -0.099 6.066 6.039 1.00 89.56 96 LEU A N 1
ATOM 751 C CA . LEU A 1 96 ? 1.229 5.473 6.201 1.00 89.56 96 LEU A CA 1
ATOM 752 C C . LEU A 1 96 ? 2.350 6.497 5.983 1.00 89.56 96 LEU A C 1
ATOM 754 O O . LEU A 1 96 ? 3.251 6.611 6.814 1.00 89.56 96 LEU A O 1
ATOM 758 N N . ARG A 1 97 ? 2.257 7.308 4.926 1.00 91.12 97 ARG A N 1
ATOM 759 C CA . ARG A 1 97 ? 3.196 8.406 4.664 1.00 91.12 97 ARG A CA 1
ATOM 760 C C . ARG A 1 97 ? 3.214 9.419 5.806 1.00 91.12 97 ARG A C 1
ATOM 762 O O . ARG A 1 97 ? 4.281 9.828 6.259 1.00 91.12 97 ARG A O 1
ATOM 769 N N . ASN A 1 98 ? 2.041 9.819 6.293 1.00 88.75 98 ASN A N 1
ATOM 770 C CA . ASN A 1 98 ? 1.935 10.755 7.410 1.00 88.75 98 ASN A CA 1
ATOM 771 C C . ASN A 1 98 ? 2.536 10.167 8.693 1.00 88.75 98 ASN A C 1
ATOM 773 O O . ASN A 1 98 ? 3.271 10.864 9.389 1.00 88.75 98 ASN A O 1
ATOM 777 N N . LEU A 1 99 ? 2.292 8.883 8.966 1.00 85.75 99 LEU A N 1
ATOM 778 C CA . LEU A 1 99 ? 2.861 8.181 10.115 1.00 85.75 99 LEU A CA 1
ATOM 779 C C . LEU A 1 99 ? 4.393 8.121 10.043 1.00 85.75 99 LEU A C 1
ATOM 781 O O . LEU A 1 99 ? 5.060 8.457 11.020 1.00 85.75 99 LEU A O 1
ATOM 785 N N . ALA A 1 100 ? 4.956 7.765 8.884 1.00 87.06 100 ALA A N 1
ATOM 786 C CA . ALA A 1 100 ? 6.404 7.720 8.683 1.00 87.06 100 ALA A CA 1
ATOM 787 C C . ALA A 1 100 ? 7.063 9.089 8.923 1.00 87.06 100 ALA A C 1
ATOM 789 O O . ALA A 1 100 ? 8.130 9.164 9.527 1.00 87.06 100 ALA A O 1
ATOM 790 N N . ARG A 1 101 ? 6.406 10.182 8.510 1.00 86.81 101 ARG A N 1
ATOM 791 C CA . ARG A 1 101 ? 6.903 11.557 8.700 1.00 86.81 101 ARG A CA 1
ATOM 792 C C . ARG A 1 101 ? 6.743 12.091 10.125 1.00 86.81 101 ARG A C 1
ATOM 794 O O . ARG A 1 101 ? 7.452 13.021 10.490 1.00 86.81 101 ARG A O 1
ATOM 801 N N . GLN A 1 102 ? 5.808 11.548 10.903 1.00 83.75 102 GLN A N 1
ATOM 802 C CA . GLN A 1 102 ? 5.563 11.937 12.299 1.00 83.75 102 GLN A CA 1
ATOM 803 C C . GLN A 1 102 ? 6.361 11.100 13.307 1.00 83.75 102 GLN A C 1
ATOM 805 O O . GLN A 1 102 ? 6.390 11.428 14.494 1.00 83.75 102 GLN A O 1
ATOM 810 N N . SER A 1 103 ? 6.995 10.020 12.853 1.00 78.69 103 SER A N 1
ATOM 811 C CA . SER A 1 103 ? 7.867 9.189 13.675 1.00 78.69 103 SER A CA 1
ATOM 812 C C . SER A 1 103 ? 9.034 10.005 14.237 1.00 78.69 103 SER A C 1
ATOM 814 O O . SER A 1 103 ? 9.646 10.811 13.541 1.00 78.69 103 SER A O 1
ATOM 816 N N . SER A 1 104 ? 9.367 9.779 15.509 1.00 67.75 104 SER A N 1
ATOM 817 C CA . SER A 1 104 ? 10.480 10.446 16.198 1.00 67.75 104 SER A CA 1
ATOM 818 C C . SER A 1 104 ? 11.867 9.921 15.792 1.00 67.75 104 SER A C 1
ATOM 820 O O . SER A 1 104 ? 12.871 10.404 16.314 1.00 67.75 104 SER A O 1
ATOM 822 N N . GLY A 1 105 ? 11.929 8.896 14.934 1.00 75.38 105 GLY A N 1
ATOM 823 C CA . GLY A 1 105 ? 13.165 8.286 14.433 1.00 75.38 105 GLY A CA 1
ATOM 824 C C . GLY A 1 105 ? 13.671 8.897 13.122 1.00 75.38 105 GLY A C 1
ATOM 825 O O . GLY A 1 105 ? 13.151 9.899 12.635 1.00 75.38 105 GLY A O 1
ATOM 826 N N . SER A 1 106 ? 14.688 8.269 12.522 1.00 87.00 106 SER A N 1
ATOM 827 C CA . SER A 1 106 ? 15.095 8.602 11.153 1.00 87.00 106 SER A CA 1
ATOM 828 C C . SER A 1 106 ? 13.936 8.337 10.194 1.00 87.00 106 SER A C 1
ATOM 830 O O . SER A 1 106 ? 13.232 7.327 10.305 1.00 87.00 106 SER A O 1
ATOM 832 N N . LEU A 1 107 ? 13.760 9.227 9.217 1.00 87.38 107 LEU A N 1
ATOM 833 C CA . LEU A 1 107 ? 12.765 9.048 8.164 1.00 87.38 107 LEU A CA 1
ATOM 834 C C . LEU A 1 107 ? 13.000 7.723 7.422 1.00 87.38 107 LEU A C 1
ATOM 836 O O . LEU A 1 107 ? 12.057 6.985 7.165 1.00 87.38 107 LEU A O 1
ATOM 840 N N . ILE A 1 108 ? 14.266 7.396 7.144 1.00 89.00 108 ILE A N 1
ATOM 841 C CA . ILE A 1 108 ? 14.663 6.175 6.430 1.00 89.00 108 ILE A CA 1
ATOM 842 C C . ILE A 1 108 ? 14.275 4.926 7.226 1.00 89.00 108 ILE A C 1
ATOM 844 O O . ILE A 1 108 ? 13.694 4.002 6.659 1.00 89.00 108 ILE A O 1
ATOM 848 N N . ASP A 1 109 ? 14.543 4.913 8.532 1.00 88.50 109 ASP A N 1
ATOM 849 C CA . ASP A 1 109 ? 14.202 3.780 9.402 1.00 88.50 109 ASP A CA 1
ATOM 850 C C . ASP A 1 109 ? 12.681 3.602 9.462 1.00 88.50 109 ASP A C 1
ATOM 852 O O . ASP A 1 109 ? 12.170 2.498 9.307 1.00 88.50 109 ASP A O 1
ATOM 856 N N . SER A 1 110 ? 11.947 4.714 9.559 1.00 88.75 110 SER A N 1
ATOM 857 C CA . SER A 1 110 ? 10.483 4.709 9.612 1.00 88.75 110 SER A CA 1
ATOM 858 C C . SER A 1 110 ? 9.856 4.168 8.324 1.00 88.75 110 SER A C 1
ATOM 860 O O . SER A 1 110 ? 8.928 3.363 8.386 1.00 88.75 110 SER A O 1
ATOM 862 N N . TYR A 1 111 ? 10.368 4.563 7.151 1.00 91.00 111 TYR A N 1
ATOM 863 C CA . TYR A 1 111 ? 9.939 3.972 5.879 1.00 91.00 111 TYR A CA 1
ATOM 864 C C . TYR A 1 111 ? 10.340 2.502 5.777 1.00 91.00 111 TYR A C 1
ATOM 866 O O . TYR A 1 111 ? 9.541 1.700 5.310 1.00 91.00 111 TYR A O 1
ATOM 874 N N . THR A 1 112 ? 11.539 2.130 6.225 1.00 92.25 112 THR A N 1
ATOM 875 C CA . THR A 1 112 ? 12.004 0.736 6.183 1.00 92.25 112 THR A CA 1
ATOM 876 C C . THR A 1 112 ? 11.087 -0.166 7.006 1.00 92.25 112 THR A C 1
ATOM 878 O O . THR A 1 112 ? 10.575 -1.154 6.480 1.00 92.25 112 THR A O 1
ATOM 881 N N . ASP A 1 113 ? 10.797 0.208 8.251 1.00 90.19 113 ASP A N 1
ATOM 882 C CA . ASP A 1 113 ? 9.894 -0.536 9.132 1.00 90.19 113 ASP A CA 1
ATOM 883 C C . ASP A 1 113 ? 8.489 -0.648 8.532 1.00 90.19 113 ASP A C 1
ATOM 885 O O . ASP A 1 113 ? 7.889 -1.725 8.504 1.00 90.19 113 ASP A O 1
ATOM 889 N N . LEU A 1 114 ? 7.970 0.458 7.995 1.00 91.12 114 LEU A N 1
ATOM 890 C CA . LEU A 1 114 ? 6.660 0.498 7.358 1.00 91.12 114 LEU A CA 1
ATOM 891 C C . LEU A 1 114 ? 6.597 -0.430 6.142 1.00 91.12 114 LEU A C 1
ATOM 893 O O . LEU A 1 114 ? 5.659 -1.215 6.010 1.00 91.12 114 LEU A O 1
ATOM 897 N N . LEU A 1 115 ? 7.606 -0.382 5.276 1.00 93.50 115 LEU A N 1
ATOM 898 C CA . LEU A 1 115 ? 7.681 -1.215 4.082 1.00 93.50 115 LEU A CA 1
ATOM 899 C C . LEU A 1 115 ? 7.788 -2.699 4.425 1.00 93.50 115 LEU A C 1
ATOM 901 O O . LEU A 1 115 ? 7.113 -3.508 3.789 1.00 93.50 115 LEU A O 1
ATOM 905 N N . LEU A 1 116 ? 8.573 -3.057 5.442 1.00 93.25 116 LEU A N 1
ATOM 906 C CA . LEU A 1 116 ? 8.671 -4.435 5.924 1.00 93.25 116 LEU A CA 1
ATOM 907 C C . LEU A 1 116 ? 7.339 -4.940 6.493 1.00 93.25 116 LEU A C 1
ATOM 909 O O . LEU A 1 116 ? 7.012 -6.116 6.346 1.00 93.25 116 LEU A O 1
ATOM 913 N N . LEU A 1 117 ? 6.551 -4.060 7.118 1.00 91.00 117 LEU A N 1
ATOM 914 C CA . LEU A 1 117 ? 5.258 -4.413 7.703 1.00 91.00 117 LEU A CA 1
ATOM 915 C C . LEU A 1 117 ? 4.116 -4.487 6.684 1.00 91.00 117 LEU A C 1
ATOM 917 O O . LEU A 1 117 ? 3.222 -5.314 6.869 1.00 91.00 117 LEU A O 1
ATOM 921 N N . PHE A 1 118 ? 4.118 -3.630 5.659 1.00 92.00 118 PHE A N 1
ATOM 922 C CA . PHE A 1 118 ? 2.989 -3.468 4.736 1.00 92.00 118 PHE A CA 1
ATOM 923 C C . PHE A 1 118 ? 3.217 -4.052 3.341 1.00 92.00 118 PHE A C 1
ATOM 925 O O . PHE A 1 118 ? 2.239 -4.423 2.700 1.00 92.00 118 PHE A O 1
ATOM 932 N N . THR A 1 119 ? 4.456 -4.234 2.873 1.00 93.44 119 THR A N 1
ATOM 933 C CA . THR A 1 119 ? 4.694 -4.898 1.573 1.00 93.44 119 THR A CA 1
ATOM 934 C C . THR A 1 119 ? 4.094 -6.309 1.522 1.00 93.44 119 THR A C 1
ATOM 936 O O . THR A 1 119 ? 3.398 -6.592 0.553 1.00 93.44 119 THR A O 1
ATOM 939 N N . PRO A 1 120 ? 4.229 -7.165 2.559 1.00 92.12 120 PRO A N 1
ATOM 940 C CA . PRO A 1 120 ? 3.567 -8.475 2.588 1.00 92.12 120 PRO A CA 1
ATOM 941 C C . PRO A 1 120 ? 2.034 -8.425 2.578 1.00 92.12 120 PRO A C 1
ATOM 943 O O . PRO A 1 120 ? 1.390 -9.428 2.309 1.00 92.12 120 PRO A O 1
ATOM 946 N N . ILE A 1 121 ? 1.445 -7.284 2.931 1.00 90.38 121 ILE A N 1
ATOM 947 C CA . ILE A 1 121 ? -0.009 -7.098 2.970 1.00 90.38 121 ILE A CA 1
ATOM 948 C C . ILE A 1 121 ? -0.511 -6.633 1.604 1.00 90.38 121 ILE A C 1
ATOM 950 O O . ILE A 1 121 ? -1.536 -7.102 1.122 1.00 90.38 121 ILE A O 1
ATOM 954 N N . LEU A 1 122 ? 0.230 -5.721 0.969 1.00 91.00 122 LEU A N 1
ATOM 955 C CA . LEU A 1 122 ? -0.072 -5.240 -0.376 1.00 91.00 122 LEU A CA 1
ATOM 956 C C . LEU A 1 122 ? 0.189 -6.315 -1.441 1.00 91.00 122 LEU A C 1
ATOM 958 O O . LEU A 1 122 ? -0.585 -6.415 -2.388 1.00 91.00 122 LEU A O 1
ATOM 962 N N . PHE A 1 123 ? 1.254 -7.105 -1.259 1.00 92.06 123 PHE A N 1
ATOM 963 C CA . PHE A 1 123 ? 1.769 -8.106 -2.197 1.00 92.06 123 PHE A CA 1
ATOM 964 C C . PHE A 1 123 ? 2.131 -9.409 -1.448 1.00 92.06 123 PHE A C 1
ATOM 966 O O . PHE A 1 123 ? 3.309 -9.666 -1.162 1.00 92.06 123 PHE A O 1
ATOM 973 N N . PRO A 1 124 ? 1.148 -10.236 -1.062 1.00 90.12 124 PRO A N 1
ATOM 974 C CA . PRO A 1 124 ? 1.380 -11.403 -0.208 1.00 90.12 124 PRO A CA 1
ATOM 975 C C . PRO A 1 124 ? 2.204 -12.517 -0.862 1.00 90.12 124 PRO A C 1
ATOM 977 O O . PRO A 1 124 ? 2.948 -13.215 -0.170 1.00 90.12 124 PRO A O 1
ATOM 980 N N . ASN A 1 125 ? 2.1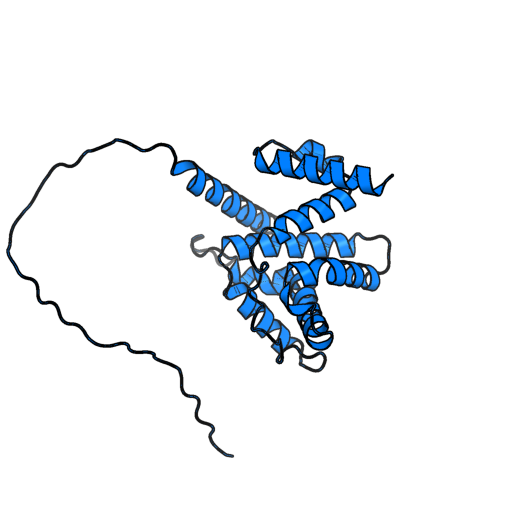41 -12.674 -2.184 1.00 90.00 125 ASN A N 1
ATOM 981 C CA . ASN A 1 125 ? 2.900 -13.695 -2.908 1.00 90.00 125 ASN A CA 1
ATOM 982 C C . ASN A 1 125 ? 4.352 -13.253 -3.193 1.00 90.00 125 ASN A C 1
ATOM 984 O O . ASN A 1 125 ? 5.176 -14.059 -3.635 1.00 90.00 125 ASN A O 1
ATOM 988 N N . SER A 1 126 ? 4.706 -11.996 -2.898 1.00 89.00 126 SER A N 1
ATOM 989 C CA . SER A 1 126 ? 6.055 -11.453 -3.115 1.00 89.00 126 SER A CA 1
ATOM 990 C C . SER A 1 126 ? 7.107 -11.899 -2.088 1.00 89.00 126 SER A C 1
ATOM 992 O O . SER A 1 126 ? 8.301 -11.805 -2.365 1.00 89.00 126 SER A O 1
ATOM 994 N N . VAL A 1 127 ? 6.693 -12.415 -0.924 1.00 87.31 127 VAL A N 1
ATOM 995 C CA . VAL A 1 127 ? 7.571 -12.708 0.232 1.00 87.31 127 VAL A CA 1
ATOM 996 C C . VAL A 1 127 ? 8.434 -13.967 0.045 1.00 87.31 127 VAL A C 1
ATOM 998 O O . VAL A 1 127 ? 9.447 -14.129 0.721 1.00 87.31 127 VAL A O 1
ATOM 1001 N N . GLY A 1 128 ? 8.062 -14.862 -0.877 1.00 84.19 128 GLY A N 1
ATOM 1002 C CA . GLY A 1 128 ? 8.760 -16.137 -1.097 1.00 84.19 128 GLY A CA 1
ATOM 1003 C C . GLY A 1 128 ? 10.127 -16.031 -1.788 1.00 84.19 128 GLY A C 1
ATOM 1004 O O . GLY A 1 128 ? 10.909 -16.976 -1.724 1.00 84.19 128 GLY A O 1
ATOM 1005 N N . ASP A 1 129 ? 10.433 -14.900 -2.427 1.00 89.31 129 ASP A N 1
ATOM 1006 C CA . ASP A 1 129 ? 11.718 -14.637 -3.082 1.00 89.31 129 ASP A CA 1
ATOM 1007 C C . ASP A 1 129 ? 12.218 -13.240 -2.704 1.00 89.31 129 ASP A C 1
ATOM 1009 O O . ASP A 1 129 ? 11.507 -12.251 -2.865 1.00 89.31 129 ASP A O 1
ATOM 1013 N N . VAL A 1 130 ? 13.472 -13.145 -2.254 1.00 91.31 130 VAL A N 1
ATOM 1014 C CA . VAL A 1 130 ? 14.117 -11.876 -1.886 1.00 91.31 130 VAL A CA 1
ATOM 1015 C C . VAL A 1 130 ? 14.095 -10.890 -3.052 1.00 91.31 130 VAL A C 1
ATOM 1017 O O . VAL A 1 130 ? 13.826 -9.705 -2.858 1.00 91.31 130 VAL A O 1
ATOM 1020 N N . SER A 1 131 ? 14.354 -11.358 -4.275 1.00 90.69 131 SER A N 1
ATOM 1021 C CA . SER A 1 131 ? 14.415 -10.467 -5.436 1.00 90.69 131 SER A CA 1
ATOM 1022 C C . SER A 1 131 ? 13.037 -9.915 -5.789 1.00 90.69 131 SER A C 1
ATOM 1024 O O . SER A 1 131 ? 12.919 -8.739 -6.144 1.00 90.69 131 SER A O 1
ATOM 1026 N N . ARG A 1 132 ? 11.999 -10.748 -5.700 1.00 91.94 132 ARG A N 1
ATOM 1027 C CA . ARG A 1 132 ? 10.597 -10.352 -5.865 1.00 91.94 132 ARG A CA 1
ATOM 1028 C C . ARG A 1 132 ? 10.142 -9.408 -4.753 1.00 91.94 132 ARG A C 1
ATOM 1030 O O . ARG A 1 132 ? 9.578 -8.359 -5.052 1.00 91.94 132 ARG A O 1
ATOM 1037 N N . PHE A 1 133 ? 10.473 -9.714 -3.501 1.00 93.50 133 PHE A N 1
ATOM 1038 C CA . PHE A 1 133 ? 10.148 -8.885 -2.343 1.00 93.50 133 PHE A CA 1
ATOM 1039 C C . PHE A 1 133 ? 10.767 -7.488 -2.436 1.00 93.50 133 PHE A C 1
ATOM 1041 O O . PHE A 1 133 ? 10.083 -6.501 -2.186 1.00 93.50 133 PHE A O 1
ATOM 1048 N N . LEU A 1 134 ? 12.038 -7.363 -2.837 1.00 93.62 134 LEU A N 1
ATOM 1049 C CA . LEU A 1 134 ? 12.693 -6.057 -2.993 1.00 93.62 134 LEU A CA 1
ATOM 1050 C C . LEU A 1 134 ? 12.051 -5.209 -4.100 1.00 93.62 134 LEU A C 1
ATOM 1052 O O . LEU A 1 134 ? 11.931 -3.991 -3.957 1.00 93.62 134 LEU A O 1
ATOM 1056 N N . ARG A 1 135 ? 11.604 -5.841 -5.192 1.00 94.00 135 ARG A N 1
ATOM 1057 C CA . ARG A 1 135 ? 10.871 -5.159 -6.269 1.00 94.00 135 ARG A CA 1
ATOM 1058 C C . ARG A 1 135 ? 9.481 -4.714 -5.808 1.00 94.00 135 ARG A C 1
ATOM 1060 O O . ARG A 1 135 ? 9.134 -3.552 -6.001 1.00 94.00 135 ARG A O 1
ATOM 1067 N N . ALA A 1 136 ? 8.739 -5.586 -5.127 1.00 93.88 136 ALA A N 1
ATOM 1068 C CA . ALA A 1 136 ? 7.458 -5.243 -4.507 1.00 93.88 136 ALA A CA 1
ATOM 1069 C C . ALA A 1 136 ? 7.616 -4.119 -3.471 1.00 93.88 136 ALA A C 1
ATOM 1071 O O . ALA A 1 136 ? 6.853 -3.162 -3.466 1.00 93.88 136 ALA A O 1
ATOM 1072 N N . THR A 1 137 ? 8.678 -4.164 -2.665 1.00 94.75 137 THR A N 1
ATOM 1073 C CA . THR A 1 137 ? 9.023 -3.122 -1.687 1.00 94.75 137 THR A CA 1
ATOM 1074 C C . THR A 1 137 ? 9.259 -1.774 -2.361 1.00 94.75 137 THR A C 1
ATOM 1076 O O . THR A 1 137 ? 8.793 -0.746 -1.872 1.00 94.75 137 THR A O 1
ATOM 1079 N N . ARG A 1 138 ? 9.946 -1.756 -3.510 1.00 94.69 138 ARG A N 1
ATOM 1080 C CA . ARG A 1 138 ? 10.139 -0.529 -4.290 1.00 94.69 138 ARG A CA 1
ATOM 1081 C C . ARG A 1 138 ? 8.808 0.050 -4.775 1.00 94.69 138 ARG A C 1
ATOM 1083 O O . ARG A 1 138 ? 8.631 1.265 -4.727 1.00 94.69 138 ARG A O 1
ATOM 1090 N N . ILE A 1 139 ? 7.879 -0.798 -5.210 1.00 94.50 139 ILE A N 1
ATOM 1091 C CA . ILE A 1 139 ? 6.531 -0.374 -5.609 1.00 94.50 139 ILE A CA 1
ATOM 1092 C C . ILE A 1 139 ? 5.768 0.168 -4.398 1.00 94.50 139 ILE A C 1
ATOM 1094 O O . ILE A 1 139 ? 5.245 1.275 -4.467 1.00 94.50 139 ILE A O 1
ATOM 1098 N N . SER A 1 140 ? 5.767 -0.546 -3.268 1.00 95.06 140 SER A N 1
ATOM 1099 C CA . SER A 1 140 ? 5.165 -0.083 -2.011 1.00 95.06 140 SER A CA 1
ATOM 1100 C C . SER A 1 140 ? 5.692 1.293 -1.598 1.00 95.06 140 SER A C 1
ATOM 1102 O O . SER A 1 140 ? 4.916 2.15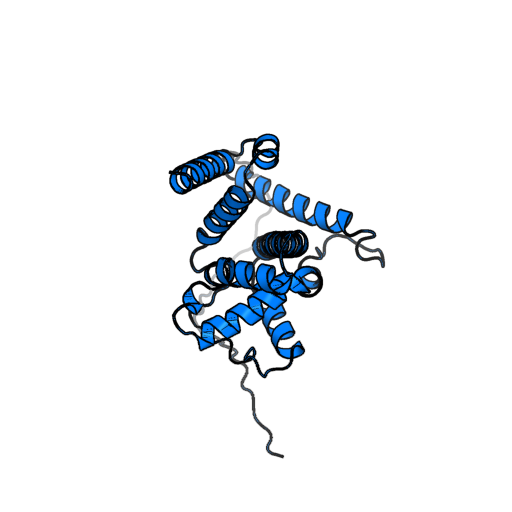3 -1.189 1.00 95.06 140 SER A O 1
ATOM 1104 N N . LEU A 1 141 ? 7.000 1.535 -1.743 1.00 95.25 141 LEU A N 1
ATOM 1105 C CA . LEU A 1 141 ? 7.603 2.834 -1.446 1.00 95.25 141 LEU A CA 1
ATOM 1106 C C . LEU A 1 141 ? 7.050 3.932 -2.353 1.00 95.25 141 LEU A C 1
ATOM 1108 O O . LEU A 1 141 ? 6.699 4.996 -1.856 1.00 95.25 141 LEU A O 1
ATOM 1112 N N . ILE A 1 142 ? 6.925 3.669 -3.654 1.00 94.81 142 ILE A N 1
ATOM 1113 C CA . ILE A 1 142 ? 6.325 4.609 -4.607 1.00 94.81 142 ILE A CA 1
ATOM 1114 C C . ILE A 1 142 ? 4.865 4.897 -4.239 1.00 94.81 142 ILE A C 1
ATOM 1116 O O . ILE A 1 142 ? 4.475 6.060 -4.158 1.00 94.81 142 ILE A O 1
ATOM 1120 N N . LEU A 1 143 ? 4.077 3.855 -3.960 1.00 95.12 143 LEU A N 1
ATOM 1121 C CA . LEU A 1 143 ? 2.668 3.983 -3.585 1.00 95.12 143 LEU A CA 1
ATOM 1122 C C . LEU A 1 143 ? 2.485 4.823 -2.315 1.00 95.12 143 LEU A C 1
ATOM 1124 O O . LEU A 1 143 ? 1.567 5.636 -2.254 1.00 95.12 143 LEU A O 1
ATOM 1128 N N . VAL A 1 144 ? 3.358 4.659 -1.317 1.00 94.50 144 VAL A N 1
ATOM 1129 C CA . VAL A 1 144 ? 3.284 5.397 -0.048 1.00 94.50 144 VAL A CA 1
ATOM 1130 C C . VAL A 1 144 ? 3.836 6.815 -0.193 1.00 94.50 144 VAL A C 1
ATOM 1132 O O . VAL A 1 144 ? 3.134 7.781 0.107 1.00 94.50 144 VAL A O 1
ATOM 1135 N N . ASP A 1 145 ? 5.077 6.969 -0.653 1.00 93.94 145 ASP A N 1
ATOM 1136 C CA . ASP A 1 145 ? 5.772 8.260 -0.657 1.00 93.94 145 ASP A CA 1
ATOM 1137 C C . ASP A 1 145 ? 5.200 9.233 -1.698 1.00 93.94 145 ASP A C 1
ATOM 1139 O O . ASP A 1 145 ? 5.026 10.424 -1.424 1.00 93.94 145 ASP A O 1
ATOM 1143 N N . LEU A 1 146 ? 4.814 8.703 -2.862 1.00 93.62 146 LEU A N 1
ATOM 1144 C CA . LEU A 1 146 ? 4.284 9.459 -3.998 1.00 93.62 146 LEU A CA 1
ATOM 1145 C C . LEU A 1 146 ? 2.774 9.254 -4.179 1.00 93.62 146 LEU A C 1
ATOM 1147 O O . LEU A 1 146 ? 2.251 9.463 -5.273 1.00 93.62 146 LEU A O 1
ATOM 1151 N N . CYS A 1 147 ? 2.063 8.891 -3.105 1.00 91.94 147 CYS A N 1
ATOM 1152 C CA . CYS A 1 147 ? 0.625 8.600 -3.116 1.00 91.94 147 CYS A CA 1
ATOM 1153 C C . CYS A 1 147 ? -0.224 9.658 -3.841 1.00 91.94 147 CYS A C 1
ATOM 1155 O O . CYS A 1 147 ? -1.104 9.313 -4.619 1.00 91.94 147 CYS A O 1
ATOM 1157 N N 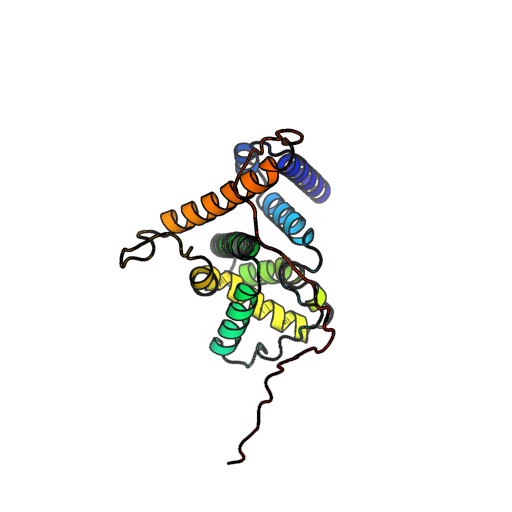. ASP A 1 148 ? 0.032 10.950 -3.627 1.00 89.81 148 ASP A N 1
ATOM 1158 C CA . ASP A 1 148 ? -0.732 12.006 -4.301 1.00 89.81 148 ASP A CA 1
ATOM 1159 C C . ASP A 1 148 ? -0.517 11.984 -5.822 1.00 89.81 148 ASP A C 1
ATOM 1161 O O . ASP A 1 148 ? -1.475 12.098 -6.577 1.00 89.81 148 ASP A O 1
ATOM 1165 N N . THR A 1 149 ? 0.719 11.783 -6.279 1.00 90.69 149 THR A N 1
ATOM 1166 C CA . THR A 1 149 ? 1.058 11.735 -7.708 1.00 90.69 149 THR A CA 1
ATOM 1167 C C . THR A 1 149 ? 0.499 10.487 -8.383 1.00 90.69 149 THR A C 1
ATOM 1169 O O . THR A 1 149 ? 0.022 10.562 -9.511 1.00 90.69 149 THR A O 1
ATOM 1172 N N . VAL A 1 150 ? 0.570 9.344 -7.698 1.00 92.38 150 VAL A N 1
ATOM 1173 C CA . VAL A 1 150 ? 0.175 8.046 -8.254 1.00 92.38 150 VAL A CA 1
ATOM 1174 C C . VAL A 1 150 ? -1.342 7.883 -8.280 1.00 92.38 150 VAL A C 1
ATOM 1176 O O . VAL A 1 150 ? -1.882 7.401 -9.265 1.00 92.38 150 VAL A O 1
ATOM 1179 N N . PHE A 1 151 ? -2.054 8.286 -7.224 1.00 91.19 151 PHE A N 1
ATOM 1180 C CA . PHE A 1 151 ? -3.482 7.984 -7.105 1.00 91.19 151 PHE A CA 1
ATOM 1181 C C . PHE A 1 151 ? -4.394 9.088 -7.641 1.00 91.19 151 PHE A C 1
ATOM 1183 O O . PHE A 1 151 ? -5.422 8.763 -8.230 1.00 91.19 151 PHE A O 1
ATOM 1190 N N . ARG A 1 152 ? -4.060 10.378 -7.473 1.00 88.00 152 ARG A N 1
ATOM 1191 C CA . ARG A 1 152 ? -4.975 11.485 -7.834 1.00 88.00 152 ARG A CA 1
ATOM 1192 C C . ARG A 1 152 ? -5.532 11.416 -9.260 1.00 88.00 152 ARG A C 1
ATOM 1194 O O . ARG A 1 152 ? -6.739 11.621 -9.383 1.00 88.00 152 ARG A O 1
ATOM 1201 N N . PRO A 1 153 ? -4.743 11.080 -10.303 1.00 88.06 153 PRO A N 1
ATOM 1202 C CA . PRO A 1 153 ? -5.267 10.973 -11.668 1.00 88.06 153 PRO A CA 1
ATOM 1203 C C . PRO A 1 153 ? -6.410 9.958 -11.823 1.00 88.06 153 PRO A C 1
ATOM 1205 O O . PRO A 1 153 ? -7.214 10.074 -12.741 1.00 88.06 153 PRO A O 1
ATOM 1208 N N . PHE A 1 154 ? -6.492 8.971 -10.927 1.00 86.62 154 PHE A N 1
ATOM 1209 C CA . PHE A 1 154 ? -7.460 7.873 -10.978 1.00 86.62 154 PHE A CA 1
ATOM 1210 C C . PHE A 1 154 ? -8.600 8.012 -9.960 1.00 86.62 154 PHE A C 1
ATOM 1212 O O . PHE A 1 154 ? -9.440 7.112 -9.869 1.00 86.62 154 PHE A O 1
ATOM 1219 N N . LEU A 1 155 ? -8.603 9.096 -9.175 1.00 82.94 155 LEU A N 1
ATOM 1220 C CA . LEU A 1 155 ? -9.577 9.368 -8.112 1.00 82.94 155 LEU A CA 1
ATOM 1221 C C . LEU A 1 155 ? -10.503 10.548 -8.420 1.00 82.94 155 LEU A C 1
ATOM 1223 O O . LEU A 1 155 ? -11.549 10.664 -7.787 1.00 82.94 155 LEU A O 1
ATOM 1227 N N . THR A 1 156 ? -10.146 11.407 -9.377 1.00 70.31 156 THR A N 1
ATOM 1228 C CA . THR A 1 156 ? -11.026 12.468 -9.880 1.00 70.31 156 THR A CA 1
ATOM 1229 C C . THR A 1 156 ? -12.294 11.858 -10.475 1.00 70.31 156 THR A C 1
ATOM 1231 O O . THR A 1 156 ? -12.237 11.159 -11.488 1.00 70.31 156 THR A O 1
ATOM 1234 N N . LEU A 1 157 ? -13.436 12.103 -9.830 1.00 61.78 157 LEU A N 1
ATOM 1235 C CA . LEU A 1 157 ? -14.738 11.609 -10.270 1.00 61.78 157 LEU A CA 1
ATOM 1236 C C . LEU A 1 157 ? -15.204 12.400 -11.508 1.00 61.78 157 LEU A C 1
ATOM 1238 O O . LEU A 1 157 ? -15.221 13.628 -11.468 1.00 61.78 157 LEU A O 1
ATOM 1242 N N . PRO A 1 158 ? -15.643 11.740 -12.594 1.00 52.47 158 PRO A N 1
ATOM 1243 C CA . PRO A 1 158 ? -16.051 12.414 -13.831 1.00 52.47 158 PRO A CA 1
ATOM 1244 C C . PRO A 1 158 ? -17.393 13.172 -13.746 1.00 52.47 158 PRO A C 1
ATOM 1246 O O . PRO A 1 158 ? -17.849 13.698 -14.757 1.00 52.47 158 PRO A O 1
ATOM 1249 N N . PHE A 1 159 ? -18.042 13.235 -12.576 1.00 46.97 159 PHE A N 1
ATOM 1250 C CA . PHE A 1 159 ? -19.381 13.820 -12.415 1.00 46.97 159 PHE A CA 1
ATOM 1251 C C . PHE A 1 159 ? -19.410 15.256 -11.871 1.00 46.97 159 PHE A C 1
ATOM 1253 O O . PHE A 1 159 ? -20.488 15.844 -11.808 1.00 46.97 159 PHE A O 1
ATOM 1260 N N . GLU A 1 160 ? -18.266 15.864 -11.549 1.00 48.22 160 GLU A N 1
ATOM 1261 C CA . GLU A 1 160 ? -18.221 17.299 -11.250 1.00 48.22 160 GLU A CA 1
ATOM 1262 C C . GLU A 1 160 ? -17.943 18.096 -12.526 1.00 48.22 160 GLU A C 1
ATOM 1264 O O . GLU A 1 160 ? -16.821 18.278 -12.993 1.00 48.22 160 GLU A O 1
ATOM 1269 N N . SER A 1 161 ? -19.050 18.516 -13.129 1.00 38.50 161 SER A N 1
ATOM 1270 C CA . SER A 1 161 ? -19.133 19.361 -14.308 1.00 38.50 161 SER A CA 1
ATOM 1271 C C . SER A 1 161 ? -18.390 20.692 -14.146 1.00 38.50 161 SER A C 1
ATOM 1273 O O . SER A 1 161 ? -18.666 21.446 -13.218 1.00 38.50 161 SER A O 1
ATOM 1275 N N . ASN A 1 162 ? -17.592 21.031 -15.161 1.00 39.81 162 ASN A N 1
ATOM 1276 C CA . ASN A 1 162 ? -17.335 22.394 -15.634 1.00 39.81 162 ASN A CA 1
ATOM 1277 C C . ASN A 1 162 ? -16.886 23.432 -14.592 1.00 39.81 162 ASN A C 1
ATOM 1279 O O . ASN A 1 162 ? -17.600 24.400 -14.353 1.00 39.81 162 ASN A O 1
ATOM 1283 N N . THR A 1 163 ? -15.645 23.333 -14.120 1.00 39.06 163 THR A N 1
ATOM 1284 C CA . THR A 1 163 ? -14.804 24.517 -13.867 1.00 39.06 163 THR A CA 1
ATOM 1285 C C . THR A 1 163 ? -13.335 24.117 -13.946 1.00 39.06 163 THR A C 1
ATOM 1287 O O . THR A 1 163 ? -12.945 23.103 -13.378 1.00 39.06 163 THR A O 1
ATOM 1290 N N . ASP A 1 164 ? -12.527 24.924 -14.636 1.00 42.78 164 ASP A N 1
ATOM 1291 C CA . ASP A 1 164 ? -11.074 24.799 -14.852 1.00 42.78 164 ASP A CA 1
ATOM 1292 C C . ASP A 1 164 ? -10.211 24.883 -13.567 1.00 42.78 164 ASP A C 1
ATOM 1294 O O . ASP A 1 164 ? -9.113 25.440 -13.558 1.00 42.78 164 ASP A O 1
ATOM 1298 N N . SER A 1 165 ? -10.662 24.326 -12.446 1.00 45.41 165 SER A N 1
ATOM 1299 C CA . SER A 1 165 ? -9.844 24.203 -11.246 1.00 45.41 165 SER A CA 1
ATOM 1300 C C . SER A 1 165 ? -10.141 22.896 -10.533 1.00 45.41 165 SER A C 1
ATOM 1302 O O . SER A 1 165 ? -11.072 22.789 -9.737 1.00 45.41 165 SER A O 1
ATOM 1304 N N . ALA A 1 166 ? -9.283 21.915 -10.806 1.00 54.88 166 ALA A N 1
ATOM 1305 C CA . ALA A 1 166 ? -8.966 20.847 -9.874 1.00 54.88 166 ALA A CA 1
ATOM 1306 C C . ALA A 1 166 ? -8.956 21.396 -8.435 1.00 54.88 166 ALA A C 1
ATOM 1308 O O . ALA A 1 166 ? -8.315 22.416 -8.198 1.00 54.88 166 ALA A O 1
ATOM 1309 N N . TYR A 1 167 ? -9.698 20.747 -7.534 1.00 53.69 167 TYR A N 1
ATOM 1310 C CA . TYR A 1 167 ? -9.769 20.958 -6.080 1.00 53.69 167 TYR A CA 1
ATOM 1311 C C . TYR A 1 167 ? -9.050 22.209 -5.538 1.00 53.69 167 TYR A C 1
ATOM 1313 O O . TYR A 1 167 ? -7.821 22.257 -5.466 1.00 53.69 167 TYR A O 1
ATOM 1321 N N . HIS A 1 168 ? -9.813 23.202 -5.070 1.00 54.22 168 HIS A N 1
ATOM 1322 C CA . HIS A 1 168 ? -9.259 24.422 -4.468 1.00 54.22 168 HIS A CA 1
ATOM 1323 C C . HIS A 1 168 ? -8.423 24.166 -3.200 1.00 54.22 168 HIS A C 1
ATOM 1325 O O . HIS A 1 168 ? -7.595 25.006 -2.838 1.00 54.22 168 HIS A O 1
ATOM 1331 N N . SER A 1 169 ? -8.592 23.016 -2.539 1.00 73.88 169 SER A N 1
ATOM 1332 C CA . SER A 1 169 ? -7.747 22.582 -1.430 1.00 73.88 169 SER A CA 1
ATOM 1333 C C . SER A 1 169 ? -7.656 21.055 -1.323 1.00 73.88 169 SER A C 1
ATOM 1335 O O . SER A 1 169 ? -8.556 20.329 -1.744 1.00 73.88 169 SER A O 1
ATOM 1337 N N . ASP A 1 170 ? -6.575 20.560 -0.710 1.00 74.00 170 ASP A N 1
ATOM 1338 C CA . ASP A 1 170 ? -6.420 19.134 -0.391 1.00 74.00 170 ASP A CA 1
ATOM 1339 C C . ASP A 1 170 ? -7.555 18.615 0.507 1.00 74.00 170 ASP A C 1
ATOM 1341 O O . ASP A 1 170 ? -7.974 17.470 0.363 1.00 74.00 170 ASP A O 1
ATOM 1345 N N . GLU A 1 171 ? -8.084 19.456 1.398 1.00 76.56 171 GLU A N 1
ATOM 1346 C CA . GLU A 1 171 ? -9.181 19.105 2.308 1.00 76.56 171 GLU A CA 1
ATOM 1347 C C . GLU A 1 171 ? -10.495 18.833 1.568 1.00 76.56 171 GLU A C 1
ATOM 1349 O O . GLU A 1 171 ? -11.257 17.949 1.963 1.00 76.56 171 GLU A O 1
ATOM 1354 N N . ASP A 1 172 ? -10.750 19.557 0.476 1.00 76.69 172 ASP A N 1
ATOM 1355 C CA . ASP A 1 172 ? -11.921 19.318 -0.368 1.00 76.69 172 ASP A CA 1
ATOM 1356 C C . ASP A 1 172 ? -11.825 17.944 -1.031 1.00 76.69 172 ASP A C 1
ATOM 1358 O O . ASP A 1 172 ? -12.723 17.121 -0.876 1.00 76.69 172 ASP A O 1
ATOM 1362 N N . PHE A 1 173 ? -10.668 17.638 -1.622 1.00 79.12 173 PHE A N 1
ATOM 1363 C CA . PHE A 1 173 ? -10.398 16.329 -2.213 1.00 79.12 173 PHE A CA 1
ATOM 1364 C C . PHE A 1 173 ? -10.569 15.176 -1.212 1.00 79.12 173 PHE A C 1
ATOM 1366 O O . PHE A 1 173 ? -11.197 14.161 -1.521 1.00 79.12 173 PHE A O 1
ATOM 1373 N N . PHE A 1 174 ? -10.036 15.323 0.006 1.00 79.50 174 PHE A N 1
ATOM 1374 C CA . PHE A 1 174 ? -10.202 14.310 1.051 1.00 79.50 174 PHE A CA 1
ATOM 1375 C C . PHE A 1 174 ? -11.663 14.116 1.440 1.00 79.50 174 PHE A C 1
ATOM 1377 O O . PHE A 1 174 ? -12.109 12.976 1.591 1.00 79.50 174 PHE A O 1
ATOM 1384 N N . ARG A 1 175 ? -12.407 15.212 1.599 1.00 80.88 175 ARG A N 1
ATOM 1385 C CA . ARG A 1 175 ? -13.829 15.163 1.930 1.00 80.88 175 ARG A CA 1
ATOM 1386 C C . ARG A 1 175 ? -14.620 14.432 0.848 1.00 80.88 175 ARG A C 1
ATOM 1388 O O . ARG A 1 175 ? -15.452 13.596 1.188 1.00 80.88 175 ARG A O 1
ATOM 1395 N N . ASP A 1 176 ? -14.325 14.681 -0.421 1.00 79.44 176 ASP A N 1
ATOM 1396 C CA . ASP A 1 176 ? -15.053 14.076 -1.538 1.00 79.44 176 ASP A CA 1
ATOM 1397 C C . ASP A 1 176 ? -14.781 12.570 -1.650 1.00 79.44 176 ASP A C 1
ATOM 1399 O O . ASP A 1 176 ? -15.711 11.788 -1.852 1.00 79.44 176 ASP A O 1
ATOM 1403 N N . ILE A 1 177 ? -13.542 12.129 -1.398 1.00 81.75 177 ILE A N 1
ATOM 1404 C CA . ILE A 1 177 ? -13.215 10.697 -1.292 1.00 81.75 177 ILE A CA 1
ATOM 1405 C C . ILE A 1 177 ? -13.995 10.041 -0.151 1.00 81.75 177 ILE A C 1
ATOM 1407 O O . ILE A 1 177 ? -14.582 8.978 -0.338 1.00 81.75 177 ILE A O 1
ATOM 1411 N N . VAL A 1 178 ? -14.010 10.656 1.034 1.00 79.56 178 VAL A N 1
ATOM 1412 C CA . VAL A 1 178 ? -14.717 10.099 2.198 1.00 79.56 178 VAL A CA 1
ATOM 1413 C C . VAL A 1 178 ? -16.222 10.030 1.939 1.00 79.56 178 VAL A C 1
ATOM 1415 O O . VAL A 1 178 ? -16.844 9.014 2.239 1.00 79.56 178 VAL A O 1
ATOM 1418 N N . ASN A 1 179 ? -16.802 11.064 1.330 1.00 78.31 179 ASN A N 1
ATOM 1419 C CA . ASN A 1 179 ? -18.211 11.074 0.943 1.00 78.31 179 ASN A CA 1
ATOM 1420 C C . ASN A 1 179 ? -18.521 9.981 -0.088 1.00 78.31 179 ASN A C 1
ATOM 1422 O O . ASN A 1 179 ? -19.505 9.264 0.065 1.00 78.31 179 ASN A O 1
ATOM 1426 N N . SER A 1 180 ? -17.658 9.798 -1.092 1.00 78.88 180 SER A N 1
ATOM 1427 C CA . SER A 1 180 ? -17.794 8.720 -2.077 1.00 78.88 180 SER A CA 1
ATOM 1428 C C . SER A 1 180 ? -17.775 7.334 -1.427 1.00 78.88 180 SER A C 1
ATOM 1430 O O . SER A 1 180 ? -18.520 6.459 -1.857 1.00 78.88 180 SER A O 1
ATOM 1432 N N . LEU A 1 181 ? -16.944 7.125 -0.403 1.00 78.31 181 LEU A N 1
ATOM 1433 C CA . LEU A 1 181 ? -16.887 5.862 0.336 1.00 78.31 181 LEU A CA 1
ATOM 1434 C C . LEU A 1 181 ? -18.127 5.642 1.212 1.00 78.31 181 LEU A C 1
ATOM 1436 O O . LEU A 1 181 ? -18.614 4.519 1.291 1.00 78.31 181 LEU A O 1
ATOM 1440 N N . ASN A 1 182 ? -18.662 6.697 1.832 1.00 74.75 182 ASN A N 1
ATOM 1441 C CA . ASN A 1 182 ? -19.893 6.604 2.623 1.00 74.75 182 ASN A CA 1
ATOM 1442 C C . ASN A 1 182 ? -21.107 6.271 1.741 1.00 74.75 182 ASN A C 1
ATOM 1444 O O . ASN A 1 182 ? -21.877 5.383 2.080 1.00 74.75 182 ASN A O 1
ATOM 1448 N N . ASN A 1 183 ? -21.230 6.903 0.570 1.00 68.75 183 ASN A N 1
ATOM 1449 C CA . ASN A 1 183 ? -22.336 6.635 -0.358 1.00 68.75 183 ASN A CA 1
ATOM 1450 C C . ASN A 1 183 ? -22.312 5.196 -0.912 1.00 68.75 183 ASN A C 1
ATOM 1452 O O . ASN A 1 183 ? -23.355 4.637 -1.250 1.00 68.75 183 ASN A O 1
ATOM 1456 N N . LEU A 1 184 ? -21.126 4.579 -1.010 1.00 62.09 184 LEU A N 1
ATOM 1457 C CA . LEU A 1 184 ? -21.011 3.166 -1.378 1.00 62.09 184 LEU A CA 1
ATOM 1458 C C . LEU A 1 184 ? -21.640 2.260 -0.316 1.00 62.09 184 LEU A C 1
ATOM 1460 O O . LEU A 1 184 ? -22.284 1.285 -0.683 1.00 62.09 184 LEU A O 1
ATOM 1464 N N . GLN A 1 185 ? -21.503 2.589 0.972 1.00 57.62 185 GLN A N 1
ATOM 1465 C CA . GLN A 1 185 ? -22.121 1.822 2.056 1.00 57.62 185 GLN A CA 1
ATOM 1466 C C . GLN A 1 185 ? -23.654 1.819 1.940 1.00 57.62 185 GLN A C 1
ATOM 1468 O O . GLN A 1 185 ? -24.262 0.754 2.004 1.00 57.62 185 GLN A O 1
ATOM 1473 N N . ASP A 1 186 ? -24.260 2.976 1.663 1.00 55.28 186 ASP A N 1
ATOM 1474 C CA . ASP A 1 186 ? -25.718 3.100 1.504 1.00 55.28 186 ASP A CA 1
ATOM 1475 C C . ASP A 1 186 ? -26.262 2.266 0.326 1.00 55.28 186 ASP A C 1
ATOM 1477 O O . ASP A 1 186 ? -27.414 1.829 0.334 1.00 55.28 186 ASP A O 1
ATOM 1481 N N . THR A 1 187 ? -25.427 2.001 -0.685 1.00 51.75 187 THR A N 1
ATOM 1482 C CA . THR A 1 187 ? -25.789 1.155 -1.837 1.00 51.75 187 THR A CA 1
ATOM 1483 C C . THR A 1 187 ? -25.797 -0.335 -1.475 1.00 51.75 187 THR A C 1
ATOM 1485 O O . THR A 1 187 ? -26.559 -1.093 -2.056 1.00 51.75 187 THR A O 1
ATOM 1488 N N . PHE A 1 188 ? -24.985 -0.768 -0.503 1.00 49.25 188 PHE A N 1
ATOM 1489 C CA . PHE A 1 188 ? -24.990 -2.157 -0.024 1.00 49.25 188 PHE A CA 1
ATOM 1490 C C . PHE A 1 188 ? -26.054 -2.412 1.056 1.00 49.25 188 PHE A C 1
ATOM 1492 O O . PHE A 1 188 ? -26.548 -3.530 1.157 1.00 49.25 188 PHE A O 1
ATOM 1499 N N . ASP A 1 189 ? -26.426 -1.390 1.835 1.00 50.31 189 ASP A N 1
ATOM 1500 C CA . ASP A 1 189 ? -27.461 -1.484 2.878 1.00 50.31 189 ASP A CA 1
ATOM 1501 C C . ASP A 1 189 ? -28.900 -1.380 2.313 1.00 50.31 189 ASP A C 1
ATOM 1503 O O . ASP A 1 189 ? -29.863 -1.700 3.009 1.00 50.31 189 ASP A O 1
ATOM 1507 N N . SER A 1 190 ? -29.076 -0.945 1.058 1.00 46.69 190 SER A N 1
ATOM 1508 C CA . SER A 1 190 ? -30.396 -0.770 0.420 1.00 46.69 190 SER A CA 1
ATOM 1509 C C . SER A 1 190 ? -30.956 -2.021 -0.272 1.00 46.69 190 SER A C 1
ATOM 1511 O O . SER A 1 190 ? -32.125 -2.021 -0.658 1.00 46.69 190 SER A O 1
ATOM 1513 N N . ASP A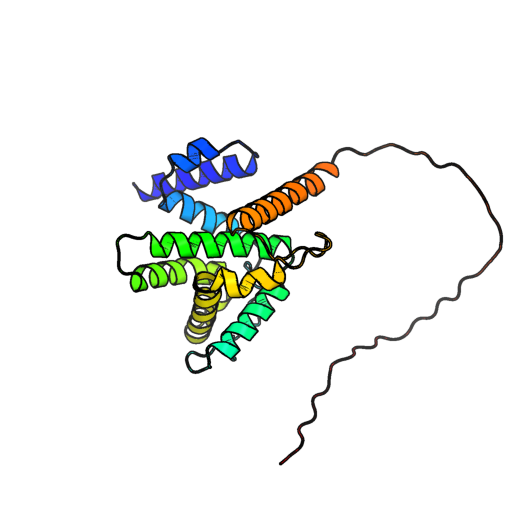 1 191 ? -30.178 -3.102 -0.363 1.00 45.91 191 ASP A N 1
ATOM 1514 C CA . ASP A 1 191 ? -30.586 -4.349 -1.027 1.00 45.91 191 ASP A CA 1
ATOM 1515 C C . ASP A 1 191 ? -31.251 -5.384 -0.088 1.00 45.91 191 ASP A C 1
ATOM 1517 O O . ASP A 1 191 ? -31.628 -6.461 -0.551 1.00 45.91 191 ASP A O 1
ATOM 1521 N N . ASP A 1 192 ? -31.454 -5.080 1.203 1.00 45.69 192 ASP A N 1
ATOM 1522 C CA . ASP A 1 192 ? -32.011 -6.043 2.182 1.00 45.69 192 ASP A CA 1
ATOM 1523 C C . ASP A 1 192 ? -33.490 -5.801 2.568 1.00 45.69 192 ASP A C 1
ATOM 1525 O O . ASP A 1 192 ? -34.018 -6.495 3.429 1.00 45.69 192 ASP A O 1
ATOM 1529 N N . ASP A 1 193 ? -34.200 -4.862 1.923 1.00 40.47 193 ASP A N 1
ATOM 1530 C CA . ASP A 1 193 ? -35.615 -4.566 2.241 1.00 40.47 193 ASP A CA 1
ATOM 1531 C C . ASP A 1 193 ? -36.469 -4.168 1.011 1.00 40.47 193 ASP A C 1
ATOM 1533 O O . ASP A 1 193 ? -37.171 -3.155 0.998 1.00 40.47 193 ASP A O 1
ATOM 1537 N N . SER A 1 194 ? -36.473 -4.980 -0.054 1.00 41.22 194 SER A N 1
ATOM 1538 C CA . SER A 1 194 ? -37.572 -4.914 -1.040 1.00 41.22 194 SER A CA 1
ATOM 1539 C C . SER A 1 194 ? -37.917 -6.258 -1.689 1.00 41.22 194 SER A C 1
ATOM 1541 O O . SER A 1 194 ? -37.866 -6.452 -2.902 1.00 41.22 194 SER A O 1
ATOM 1543 N N . ALA A 1 195 ? -38.382 -7.191 -0.856 1.00 46.53 195 ALA A N 1
ATOM 1544 C CA . ALA A 1 195 ? -39.450 -8.081 -1.295 1.00 46.53 195 ALA A CA 1
ATOM 1545 C C . ALA A 1 195 ? -40.759 -7.266 -1.388 1.00 46.53 195 ALA A C 1
ATOM 1547 O O . ALA A 1 195 ? -41.103 -6.536 -0.463 1.00 46.53 195 ALA A O 1
ATOM 1548 N N . ASP A 1 196 ? -41.476 -7.417 -2.501 1.00 40.06 196 ASP A N 1
ATOM 1549 C CA . ASP A 1 196 ? -42.814 -6.878 -2.787 1.00 40.06 196 ASP A CA 1
ATOM 1550 C C . ASP A 1 196 ? -42.975 -5.356 -2.992 1.00 40.06 196 ASP A C 1
ATOM 1552 O O . ASP A 1 196 ? -43.442 -4.599 -2.142 1.00 40.06 196 ASP A O 1
ATOM 1556 N N . SER A 1 197 ? -42.829 -4.937 -4.251 1.00 35.16 197 SER A N 1
ATOM 1557 C CA . SER A 1 197 ? -43.883 -4.122 -4.873 1.00 35.16 197 SER A CA 1
ATOM 1558 C C . SER A 1 197 ? -43.953 -4.350 -6.374 1.00 35.16 197 SER A C 1
ATOM 1560 O O . SER A 1 197 ? -43.270 -3.724 -7.181 1.00 35.16 197 SER A O 1
ATOM 1562 N N . ALA A 1 198 ? -44.844 -5.267 -6.736 1.00 44.19 198 ALA A N 1
ATOM 1563 C CA . ALA A 1 198 ? -45.449 -5.327 -8.049 1.00 44.19 198 ALA A CA 1
ATOM 1564 C C . ALA A 1 198 ? -46.191 -4.019 -8.343 1.00 44.19 198 ALA A C 1
ATOM 1566 O O . ALA A 1 198 ? -47.146 -3.715 -7.641 1.00 44.19 198 ALA A O 1
ATOM 1567 N N . LEU A 1 199 ? -45.818 -3.322 -9.416 1.00 33.06 199 LEU A N 1
ATOM 1568 C CA . LEU A 1 199 ? -46.745 -2.590 -10.281 1.00 33.06 199 LEU A CA 1
ATOM 1569 C C . LEU A 1 199 ? -46.138 -2.500 -11.691 1.00 33.06 199 LEU A C 1
ATOM 1571 O O . LEU A 1 199 ? -45.323 -1.633 -11.988 1.00 33.06 199 LEU A O 1
ATOM 1575 N N . SER A 1 200 ? -46.573 -3.397 -12.573 1.00 40.09 200 SER A N 1
ATOM 1576 C CA . SER A 1 200 ? -46.910 -2.988 -13.943 1.00 40.09 200 SER A CA 1
ATOM 1577 C C . SER A 1 200 ? -48.370 -2.508 -13.924 1.00 40.09 200 SER A C 1
ATOM 1579 O O . SER A 1 200 ? -49.143 -2.970 -13.077 1.00 40.09 200 SER A O 1
ATOM 1581 N N . PRO A 1 201 ? -48.746 -1.529 -14.766 1.00 41.38 201 PRO A N 1
ATOM 1582 C CA . PRO A 1 201 ? -49.410 -1.934 -16.008 1.00 41.38 201 PRO A CA 1
ATOM 1583 C C . PRO A 1 201 ? -49.115 -1.042 -17.237 1.00 41.38 201 PRO A C 1
ATOM 1585 O O . PRO A 1 201 ? -49.064 0.179 -17.125 1.00 41.38 201 PRO A O 1
ATOM 1588 N N . ASP A 1 202 ? -48.975 -1.715 -18.389 1.00 31.03 202 ASP A N 1
ATOM 1589 C CA . ASP A 1 202 ? -49.633 -1.473 -19.693 1.00 31.03 202 ASP A CA 1
ATOM 1590 C C . ASP A 1 202 ? -49.595 -0.064 -20.339 1.00 31.03 202 ASP A C 1
ATOM 1592 O O . ASP A 1 202 ? -49.867 0.947 -19.711 1.00 31.03 202 ASP A O 1
ATOM 1596 N N . ALA A 1 203 ? -49.383 0.130 -21.646 1.00 36.03 203 ALA A N 1
ATOM 1597 C CA . ALA A 1 203 ? -49.368 -0.763 -22.804 1.00 36.03 203 ALA A CA 1
ATOM 1598 C C . ALA A 1 203 ? -48.794 -0.011 -24.027 1.00 36.03 203 ALA A C 1
ATOM 1600 O O . ALA A 1 203 ? -49.079 1.172 -24.208 1.00 36.03 203 ALA A O 1
ATOM 1601 N N . ASN A 1 204 ? -48.089 -0.703 -24.929 1.00 28.45 204 ASN A N 1
ATOM 1602 C CA . ASN A 1 204 ? -48.679 -1.019 -26.236 1.00 28.45 204 ASN A CA 1
ATOM 1603 C C . ASN A 1 204 ? -47.873 -2.079 -26.997 1.00 28.45 204 ASN A C 1
ATOM 1605 O O . ASN A 1 204 ? -46.647 -2.051 -27.048 1.00 28.45 204 ASN A O 1
ATOM 1609 N N . PHE A 1 205 ? -48.627 -3.021 -27.555 1.00 31.25 205 PHE A N 1
ATOM 1610 C CA . PHE A 1 205 ? -48.215 -4.291 -28.143 1.00 31.25 205 PHE A CA 1
ATOM 1611 C C . PHE A 1 205 ? -48.219 -4.227 -29.685 1.00 31.25 205 PHE A C 1
ATOM 1613 O O . PHE A 1 205 ? -48.822 -3.331 -30.275 1.00 31.25 205 PHE A O 1
ATOM 1620 N N . SER A 1 206 ? -47.656 -5.278 -30.291 1.00 29.00 206 SER A N 1
ATOM 1621 C CA . SER A 1 206 ? -47.529 -5.622 -31.725 1.00 29.00 206 SER A CA 1
ATOM 1622 C C . SER A 1 206 ? -46.322 -4.974 -32.425 1.00 29.00 206 SER A C 1
ATOM 1624 O O . SER A 1 206 ? -46.125 -3.770 -32.328 1.00 29.00 206 SER A O 1
ATOM 1626 N N . ASP A 1 207 ? -45.432 -5.715 -33.086 1.00 27.44 207 ASP A N 1
ATOM 1627 C CA . ASP A 1 207 ? -45.721 -6.823 -34.005 1.00 27.44 207 ASP A CA 1
ATOM 1628 C C . ASP A 1 207 ? -44.578 -7.875 -34.080 1.00 27.44 207 ASP A C 1
ATOM 1630 O O . ASP A 1 207 ? -43.478 -7.679 -33.566 1.00 27.44 207 ASP A O 1
ATOM 1634 N N . GLU A 1 208 ? -44.887 -9.016 -34.685 1.00 31.30 208 GLU A N 1
ATOM 1635 C CA . GLU A 1 208 ? -44.383 -10.378 -34.465 1.00 31.30 208 GLU A CA 1
ATOM 1636 C C . GLU A 1 208 ? -43.033 -10.810 -35.121 1.00 31.30 208 GLU A C 1
ATOM 1638 O O . GLU A 1 208 ? -42.855 -10.702 -36.327 1.00 31.30 208 GLU A O 1
ATOM 1643 N N . THR A 1 209 ? -42.197 -11.531 -34.335 1.00 32.47 209 THR A N 1
ATOM 1644 C CA . THR A 1 209 ? -41.397 -12.769 -34.651 1.00 32.47 209 THR A CA 1
ATOM 1645 C C . THR A 1 209 ? -40.202 -12.767 -35.647 1.00 32.47 209 THR A C 1
ATOM 1647 O O . THR A 1 209 ? -40.115 -11.890 -36.498 1.00 32.47 209 THR A O 1
ATOM 1650 N N . PRO A 1 210 ? -39.323 -13.813 -35.681 1.00 33.34 210 PRO A N 1
ATOM 1651 C CA . PRO A 1 210 ? -38.902 -14.792 -34.656 1.00 33.34 210 PRO A CA 1
ATOM 1652 C C . PRO A 1 210 ? -37.360 -14.995 -34.538 1.00 33.34 210 PRO A C 1
ATOM 1654 O O . PRO A 1 210 ? -36.562 -14.549 -35.355 1.00 33.34 210 PRO A O 1
ATOM 1657 N N . PHE A 1 211 ? -36.975 -15.752 -33.505 1.00 28.72 211 PHE A N 1
ATOM 1658 C CA . PHE A 1 211 ? -35.661 -16.349 -33.225 1.00 28.72 211 PHE A CA 1
ATOM 1659 C C . PHE A 1 211 ? -34.908 -16.925 -34.444 1.00 28.72 211 PHE A C 1
ATOM 1661 O O . PHE A 1 211 ? -35.402 -17.845 -35.091 1.00 28.72 211 PHE A O 1
ATOM 1668 N N . GLU A 1 212 ? -33.633 -16.546 -34.599 1.00 29.86 212 GLU A N 1
ATOM 1669 C CA . GLU A 1 212 ? -32.595 -17.435 -35.137 1.00 29.86 212 GLU A CA 1
ATOM 1670 C C . GLU A 1 212 ? -31.373 -17.476 -34.210 1.00 29.86 212 GLU A C 1
ATOM 1672 O O . GLU A 1 212 ? -30.709 -16.485 -33.913 1.00 29.86 212 GLU A O 1
ATOM 1677 N N . GLN A 1 213 ? -31.103 -18.691 -33.749 1.00 32.03 213 GLN A N 1
ATOM 1678 C CA . GLN A 1 213 ? -29.952 -19.123 -32.982 1.00 32.03 213 GLN A CA 1
ATOM 1679 C C . GLN A 1 213 ? -28.771 -19.299 -33.945 1.00 32.03 213 GLN A C 1
ATOM 1681 O O . GLN A 1 213 ? -28.814 -20.172 -34.812 1.00 32.03 213 GLN A O 1
ATOM 1686 N N . LYS A 1 214 ? -27.695 -18.516 -33.793 1.00 27.88 214 LYS A N 1
ATOM 1687 C CA . LYS A 1 214 ? -26.429 -18.782 -34.492 1.00 27.88 214 LYS A CA 1
ATOM 1688 C C . LYS A 1 214 ? -25.247 -18.729 -33.528 1.00 27.88 214 LYS A C 1
ATOM 1690 O O . LYS A 1 214 ? -24.879 -17.689 -32.998 1.00 27.88 214 LYS A O 1
ATOM 1695 N N . VAL A 1 215 ? -24.721 -19.922 -33.284 1.00 29.22 215 VAL A N 1
ATOM 1696 C CA . VAL A 1 215 ? -23.455 -20.237 -32.617 1.00 29.22 215 VAL A CA 1
ATOM 1697 C C . VAL A 1 215 ? -22.284 -19.842 -33.535 1.00 29.22 215 VAL A C 1
ATOM 1699 O O . VAL A 1 215 ? -22.455 -19.882 -34.753 1.00 29.22 215 VAL A O 1
ATOM 1702 N N . MET A 1 216 ? -21.111 -19.577 -32.930 1.00 25.78 216 MET A N 1
ATOM 1703 C CA . MET A 1 216 ? -19.781 -19.228 -33.499 1.00 25.78 216 MET A CA 1
ATOM 1704 C C . MET A 1 216 ? -19.544 -17.709 -33.614 1.00 25.78 216 MET A C 1
ATOM 1706 O O . MET A 1 216 ? -20.401 -16.991 -34.102 1.00 25.78 216 MET A O 1
ATOM 1710 N N . GLU A 1 217 ? -18.433 -17.111 -33.181 1.00 30.67 217 GLU A N 1
ATOM 1711 C CA . GLU A 1 217 ? -17.094 -17.614 -32.859 1.00 30.67 217 GLU A CA 1
ATOM 1712 C C . GLU A 1 217 ? -16.347 -16.549 -32.028 1.00 30.67 217 GLU A C 1
ATOM 1714 O O . GLU A 1 217 ? -16.549 -15.344 -32.178 1.00 30.67 217 GLU A O 1
ATOM 1719 N N . SER A 1 218 ? -15.483 -17.012 -31.132 1.00 33.97 218 SER A N 1
ATOM 1720 C CA . SER A 1 218 ? -14.611 -16.240 -30.246 1.00 33.97 218 SER A CA 1
ATOM 1721 C C . SER A 1 218 ? -13.546 -15.435 -31.004 1.00 33.97 218 SER A C 1
ATOM 1723 O O . SER A 1 218 ? -12.593 -16.020 -31.516 1.00 33.97 218 SER A O 1
ATOM 1725 N N . ASN A 1 219 ? -13.631 -14.102 -30.983 1.00 31.83 219 ASN A N 1
ATOM 1726 C CA . ASN A 1 219 ? -12.542 -13.220 -31.416 1.00 31.83 219 ASN A CA 1
ATOM 1727 C C . ASN A 1 219 ? -11.706 -12.753 -30.215 1.00 31.83 219 ASN A C 1
ATOM 1729 O O . ASN A 1 219 ? -11.885 -11.656 -29.689 1.00 31.83 219 ASN A O 1
ATOM 1733 N N . ASN A 1 220 ? -10.757 -13.602 -29.815 1.00 34.56 220 ASN A N 1
ATOM 1734 C CA . ASN A 1 220 ? -9.600 -13.212 -29.012 1.00 34.56 220 ASN A CA 1
ATOM 1735 C C . ASN A 1 220 ? -8.705 -12.276 -29.842 1.00 34.56 220 ASN A C 1
ATOM 1737 O O . ASN A 1 220 ? -7.848 -12.737 -30.596 1.00 34.56 220 ASN A O 1
ATOM 1741 N N . GLN A 1 221 ? -8.882 -10.962 -29.710 1.00 33.50 221 GLN A N 1
ATOM 1742 C CA . GLN A 1 221 ? -7.926 -9.984 -30.232 1.00 33.50 221 GLN A CA 1
ATOM 1743 C C . GLN A 1 221 ? -6.763 -9.822 -29.244 1.00 33.50 221 GLN A C 1
ATOM 1745 O O . GLN A 1 221 ? -6.757 -8.925 -28.406 1.00 33.50 221 GLN A O 1
ATOM 1750 N N . TYR A 1 222 ? -5.766 -10.704 -29.339 1.00 35.31 222 TYR A N 1
ATOM 1751 C CA . TYR A 1 222 ? -4.442 -10.435 -28.777 1.00 35.31 222 TYR A CA 1
ATOM 1752 C C . TYR A 1 222 ? -3.662 -9.536 -29.743 1.00 35.31 222 TYR A C 1
ATOM 1754 O O . TYR A 1 222 ? -3.550 -9.837 -30.931 1.00 35.31 222 TYR A O 1
ATOM 1762 N N . TYR A 1 223 ? -3.109 -8.436 -29.230 1.00 39.72 223 TYR A N 1
ATOM 1763 C CA . TYR A 1 223 ? -2.190 -7.573 -29.970 1.00 39.72 223 TYR A CA 1
ATOM 1764 C C . TYR A 1 223 ? -0.890 -8.328 -30.281 1.00 39.72 223 TYR A C 1
ATOM 1766 O O . TYR A 1 223 ? -0.212 -8.815 -29.378 1.00 39.72 223 TYR A O 1
ATOM 1774 N N . GLN A 1 224 ? -0.531 -8.401 -31.563 1.00 32.03 224 GLN A N 1
ATOM 1775 C CA . GLN A 1 224 ? 0.718 -8.990 -32.040 1.00 32.03 224 GLN A CA 1
ATOM 1776 C C . GLN A 1 224 ? 1.725 -7.860 -32.308 1.00 32.03 224 GLN A C 1
ATOM 1778 O O . GLN A 1 224 ? 1.552 -7.069 -33.235 1.00 32.03 224 GLN A O 1
ATOM 1783 N N . ILE A 1 225 ? 2.763 -7.748 -31.475 1.00 42.28 225 ILE A N 1
ATOM 1784 C CA . ILE A 1 225 ? 3.848 -6.773 -31.661 1.00 42.28 225 ILE A CA 1
ATOM 1785 C C . ILE A 1 225 ? 4.862 -7.369 -32.644 1.00 42.28 225 ILE A C 1
ATOM 1787 O O . ILE A 1 225 ? 5.371 -8.466 -32.424 1.00 42.28 225 ILE A O 1
ATOM 1791 N N . THR A 1 226 ? 5.153 -6.646 -33.727 1.00 35.22 226 THR A N 1
ATOM 1792 C CA . THR A 1 226 ? 6.183 -7.007 -34.715 1.00 35.22 226 THR A CA 1
ATOM 1793 C C . THR A 1 226 ? 7.398 -6.109 -34.498 1.00 35.22 226 THR A C 1
ATOM 1795 O O . THR A 1 226 ? 7.255 -4.887 -34.491 1.00 35.22 226 THR A O 1
ATOM 1798 N N . TYR A 1 227 ? 8.582 -6.691 -34.309 1.00 42.38 227 TYR A N 1
ATOM 1799 C CA . TYR A 1 227 ? 9.836 -5.938 -34.249 1.00 42.38 227 TYR A CA 1
ATOM 1800 C C . TYR A 1 227 ? 10.281 -5.581 -35.672 1.00 42.38 227 TYR A C 1
ATOM 1802 O O . TYR A 1 227 ? 10.326 -6.447 -36.542 1.00 42.38 227 TYR A O 1
ATOM 1810 N N . MET A 1 228 ? 10.581 -4.304 -35.904 1.00 35.75 228 MET A N 1
ATOM 1811 C CA . MET A 1 228 ? 11.314 -3.856 -37.087 1.00 35.75 228 MET A CA 1
ATOM 1812 C C . MET A 1 228 ? 12.793 -3.827 -36.717 1.00 35.75 228 MET A C 1
ATOM 1814 O O . MET A 1 228 ? 13.177 -3.085 -35.812 1.00 35.75 228 MET A O 1
ATOM 1818 N N . ASP A 1 229 ? 13.595 -4.644 -37.394 1.00 37.81 229 ASP A N 1
ATOM 1819 C CA . ASP A 1 229 ? 15.051 -4.602 -37.288 1.00 37.81 229 ASP A CA 1
ATOM 1820 C C . ASP A 1 229 ? 15.568 -3.266 -37.853 1.00 37.81 229 ASP A C 1
ATOM 1822 O O . ASP A 1 229 ? 15.262 -2.903 -38.994 1.00 37.81 229 ASP A O 1
ATOM 1826 N N . GLN A 1 230 ? 16.356 -2.542 -37.055 1.00 37.84 230 GLN A N 1
ATOM 1827 C CA . GLN A 1 230 ? 17.269 -1.488 -37.509 1.00 37.84 230 GLN A CA 1
ATOM 1828 C C . GLN A 1 230 ? 18.658 -1.744 -36.940 1.00 37.84 230 GLN A C 1
ATOM 1830 O O . GLN A 1 230 ? 18.751 -2.001 -35.718 1.00 37.84 230 GLN A O 1
#

pLDDT: mean 71.51, std 21.19, range [25.78, 95.25]